Protein AF-A0A9P5U549-F1 (afdb_monomer_lite)

Organism: NCBI:txid206335

Sequence (199 aa):
MDTTSGTVMPPAHYGSFEELSSLLKAQNPNWKLVAEFCMGSKLVLIRTEDNRIFRVNHEKLTKLAVGLKEVLKLPDSTNGLLGTELNPIPLLGNPCEVAIFLRWIDHLHWIPLNLDEADLLDLYRFADKWICVSATDWVLQREKNEIGNEPEAMIANAQLYISNQRMSRVVCPPPMANIGFGAEGCPYHGIHHDKSKCA

Foldseek 3Di:
DDPPPCPPDADDADPDPVSLQVLLCVVPVQAAEDPDADDDRHWFWAAEPSRYIYIAHPVLCVVQFVQVVVLQVDQDPVNDGERDSNHGHYDHDDPLLVVLLRVVSVPPDPDDPDDDPVSLLSVLLSCVVRVRVVSVVVSLVCCCPPVVDDSVVSVVVSVVVVVVVVVVVVPPDDPPPCPPLDDPPPPQRPPRCVVDPVD

Radius of gyration: 22.12 Å; chains: 1; bounding box: 70×42×55 Å

Structure (mmCIF, N/CA/C/O backbone):
data_AF-A0A9P5U549-F1
#
_entry.id   AF-A0A9P5U549-F1
#
loop_
_atom_site.group_PDB
_atom_site.id
_atom_site.type_symbol
_atom_site.label_atom_id
_atom_site.label_alt_id
_atom_site.label_comp_id
_atom_site.label_asym_id
_atom_site.label_entity_id
_atom_site.label_seq_id
_atom_site.pdbx_PDB_ins_code
_atom_site.Cartn_x
_atom_site.Cartn_y
_atom_site.Cartn_z
_atom_site.occupancy
_atom_site.B_iso_or_equiv
_atom_site.auth_seq_id
_atom_site.auth_comp_id
_atom_site.auth_asym_id
_atom_site.auth_atom_id
_atom_site.pdbx_PDB_model_num
ATOM 1 N N . MET A 1 1 ? 6.988 29.857 32.029 1.00 37.47 1 MET A N 1
ATOM 2 C CA . MET A 1 1 ? 5.693 29.502 31.417 1.00 37.47 1 MET A CA 1
ATOM 3 C C . MET A 1 1 ? 6.028 28.624 30.235 1.00 37.47 1 MET A C 1
ATOM 5 O O . MET A 1 1 ? 6.433 29.137 29.202 1.00 37.47 1 MET A O 1
ATOM 9 N N . ASP A 1 2 ? 6.009 27.315 30.469 1.00 29.52 2 ASP A N 1
ATOM 10 C CA . ASP A 1 2 ? 6.359 26.300 29.482 1.00 29.52 2 ASP A CA 1
ATOM 11 C C . ASP A 1 2 ? 5.282 26.228 28.400 1.00 29.52 2 ASP A C 1
ATOM 13 O O . ASP A 1 2 ? 4.146 25.835 28.659 1.00 29.52 2 ASP A O 1
ATOM 17 N N . THR A 1 3 ? 5.639 26.609 27.179 1.00 34.50 3 THR A N 1
ATOM 18 C CA . THR A 1 3 ? 4.889 26.269 25.972 1.00 34.50 3 THR A CA 1
ATOM 19 C C . THR A 1 3 ? 5.361 24.901 25.501 1.00 34.50 3 THR A C 1
ATOM 21 O O . THR A 1 3 ? 6.243 24.767 24.653 1.00 34.50 3 THR A O 1
ATOM 24 N N . THR A 1 4 ? 4.788 23.850 26.084 1.00 40.22 4 THR A N 1
ATOM 25 C CA . THR A 1 4 ? 4.942 22.496 25.562 1.00 40.22 4 THR A CA 1
ATOM 26 C C . THR A 1 4 ? 4.328 22.430 24.166 1.00 40.22 4 THR A C 1
ATOM 28 O O . THR A 1 4 ? 3.115 22.444 23.974 1.00 40.22 4 THR A O 1
ATOM 31 N N . SER A 1 5 ? 5.215 22.361 23.176 1.00 44.25 5 SER A N 1
ATOM 32 C CA . SER A 1 5 ? 4.979 21.784 21.858 1.00 44.25 5 SER A CA 1
ATOM 33 C C . SER A 1 5 ? 4.333 20.405 22.026 1.00 44.25 5 SER A C 1
ATOM 35 O O . SER A 1 5 ? 5.022 19.398 22.189 1.00 44.25 5 SER A O 1
ATOM 37 N N . GLY A 1 6 ? 3.003 20.362 22.023 1.00 34.00 6 GLY A N 1
ATOM 38 C CA . GLY A 1 6 ? 2.220 19.134 22.020 1.00 34.00 6 GLY A CA 1
ATOM 39 C C . GLY A 1 6 ? 2.271 18.476 20.648 1.00 34.00 6 GLY A C 1
ATOM 40 O O . GLY A 1 6 ? 1.314 18.547 19.885 1.00 34.00 6 GLY A O 1
ATOM 41 N N . THR A 1 7 ? 3.397 17.845 20.325 1.00 41.06 7 THR A N 1
ATOM 42 C CA . THR A 1 7 ? 3.490 16.877 19.233 1.00 41.06 7 THR A CA 1
ATOM 43 C C . THR A 1 7 ? 2.617 15.690 19.632 1.00 41.06 7 THR A C 1
ATOM 45 O O . THR A 1 7 ? 3.039 14.840 20.415 1.00 41.06 7 THR A O 1
ATOM 48 N N . VAL A 1 8 ? 1.357 15.688 19.192 1.00 41.88 8 VAL A N 1
ATOM 49 C CA . VAL A 1 8 ? 0.388 14.649 19.555 1.00 41.88 8 VAL A CA 1
ATOM 50 C C . VAL A 1 8 ? 0.918 13.293 19.082 1.00 41.88 8 VAL A C 1
ATOM 52 O O . VAL A 1 8 ? 1.314 13.118 17.931 1.00 41.88 8 VAL A O 1
ATOM 55 N N . MET A 1 9 ? 1.010 12.383 20.050 1.00 40.50 9 MET A N 1
ATOM 56 C CA . MET A 1 9 ? 1.654 11.074 19.980 1.00 40.50 9 MET A CA 1
ATOM 57 C C . MET A 1 9 ? 1.113 10.179 18.850 1.00 40.50 9 MET A C 1
ATOM 59 O O . MET A 1 9 ? -0.069 10.253 18.524 1.00 40.50 9 MET A O 1
ATOM 63 N N . PRO A 1 10 ? 1.939 9.265 18.306 1.00 39.31 10 PRO A N 1
ATOM 64 C CA . PRO A 1 10 ? 1.481 8.268 17.343 1.00 39.31 10 PRO A CA 1
ATOM 65 C C . PRO A 1 10 ? 0.785 7.098 18.073 1.00 39.31 10 PRO A C 1
ATOM 67 O O . PRO A 1 10 ? 1.402 6.540 18.983 1.00 39.31 10 PRO A O 1
ATOM 70 N N . PRO A 1 11 ? -0.438 6.665 17.714 1.00 54.16 11 PRO A N 1
ATOM 71 C CA . PRO A 1 11 ? -0.990 5.388 18.168 1.00 54.16 11 PRO A CA 1
ATOM 72 C C . PRO A 1 11 ? -0.667 4.302 17.117 1.00 54.16 11 PRO A C 1
ATOM 74 O O . PRO A 1 11 ? -0.376 4.621 15.970 1.00 54.16 11 PRO A O 1
ATOM 77 N N . ALA A 1 12 ? -0.641 3.002 17.383 1.00 52.59 12 ALA A N 1
ATOM 78 C CA . ALA A 1 12 ? -1.039 2.217 18.536 1.00 52.59 12 ALA A CA 1
ATOM 79 C C . ALA A 1 12 ? -0.021 1.071 18.722 1.00 52.59 12 ALA A C 1
ATOM 81 O O . ALA A 1 12 ? 0.622 0.626 17.767 1.00 52.59 12 ALA A O 1
ATOM 82 N N . HIS A 1 13 ? 0.146 0.594 19.956 1.00 52.06 13 HIS A N 1
ATOM 83 C CA . HIS A 1 13 ? 0.826 -0.673 20.220 1.00 52.06 13 HIS A CA 1
ATOM 84 C C . HIS A 1 13 ? -0.096 -1.801 19.752 1.00 52.06 13 HIS A C 1
ATOM 86 O O . HIS A 1 13 ? -1.020 -2.186 20.463 1.00 52.06 13 HIS A O 1
ATOM 92 N N . TYR A 1 14 ? 0.130 -2.319 18.551 1.00 63.28 14 TYR A N 1
ATOM 93 C CA . TYR A 1 14 ? -0.558 -3.521 18.103 1.00 63.28 14 TYR A CA 1
ATOM 94 C C . TYR A 1 14 ? 0.158 -4.698 18.745 1.00 63.28 14 TYR A C 1
ATOM 96 O O . TYR A 1 14 ? 1.333 -4.922 18.455 1.00 63.28 14 TYR A O 1
ATOM 104 N N . GLY A 1 15 ? -0.517 -5.365 19.677 1.00 64.75 15 GLY A N 1
ATOM 105 C CA . GLY A 1 15 ? -0.030 -6.567 20.338 1.00 64.75 15 GLY A CA 1
ATOM 106 C C . GLY A 1 15 ? 0.226 -7.722 19.360 1.00 64.75 15 GLY A C 1
ATOM 107 O O . GLY A 1 15 ? 0.635 -7.521 18.214 1.00 64.75 15 GLY A O 1
ATOM 108 N N . SER A 1 16 ? 0.021 -8.965 19.781 1.00 76.88 16 SER A N 1
ATOM 109 C CA . SER A 1 16 ? 0.252 -10.097 18.879 1.00 76.88 16 SER A CA 1
ATOM 110 C C . SER A 1 16 ? -0.681 -10.055 17.655 1.00 76.88 16 SER A C 1
ATOM 112 O O . SER A 1 16 ? -1.715 -9.377 17.634 1.00 76.88 16 SER A O 1
ATOM 114 N N . PHE A 1 17 ? -0.323 -10.797 16.603 1.00 81.12 17 PHE A N 1
ATOM 115 C CA . PHE A 1 17 ? -1.183 -10.945 15.425 1.00 81.12 17 PHE A CA 1
ATOM 116 C C . PHE A 1 17 ? -2.585 -11.440 15.812 1.00 81.12 17 PHE A C 1
ATOM 118 O O . PHE A 1 17 ? -3.585 -10.970 15.271 1.00 81.12 17 PHE A O 1
ATOM 125 N N . GLU A 1 18 ? -2.659 -12.361 16.770 1.00 83.25 18 GLU A N 1
ATOM 126 C CA . GLU A 1 18 ? -3.894 -12.943 17.290 1.00 83.25 18 GLU A CA 1
ATOM 127 C C . GLU A 1 18 ? -4.744 -11.909 18.030 1.00 83.25 18 GLU A C 1
ATOM 129 O O . GLU A 1 18 ? -5.960 -11.861 17.823 1.00 83.25 18 GLU A O 1
ATOM 134 N N . GLU A 1 19 ? -4.119 -11.059 18.847 1.00 81.56 19 GLU A N 1
ATOM 135 C CA . GLU A 1 19 ? -4.796 -9.984 19.578 1.00 81.56 19 GLU A CA 1
ATOM 136 C C . GLU A 1 19 ? -5.414 -8.975 18.607 1.00 81.56 19 GLU A C 1
ATOM 138 O O . GLU A 1 19 ? -6.612 -8.689 18.683 1.00 81.56 19 GLU A O 1
ATOM 143 N N . LEU A 1 20 ? -4.635 -8.507 17.626 1.00 82.50 20 LEU A N 1
ATOM 144 C CA . LEU A 1 20 ? -5.129 -7.574 16.614 1.00 82.50 20 LEU A CA 1
ATOM 145 C C . LEU A 1 20 ? -6.203 -8.209 15.722 1.00 82.50 20 LEU A C 1
ATOM 147 O O . LEU A 1 20 ? -7.216 -7.579 15.430 1.00 82.50 20 LEU A O 1
ATOM 151 N N . SER A 1 21 ? -6.013 -9.459 15.300 1.00 84.31 21 SER A N 1
ATOM 152 C CA . SER A 1 21 ? -6.993 -10.193 14.492 1.00 84.31 21 SER A CA 1
ATOM 153 C C . SER A 1 21 ? -8.323 -10.350 15.231 1.00 84.31 21 SER A C 1
ATOM 155 O O . SER A 1 21 ? -9.388 -10.142 14.647 1.00 84.31 21 SER A O 1
ATOM 157 N N . SER A 1 22 ? -8.273 -10.655 16.530 1.00 84.25 22 SER A N 1
ATOM 158 C CA . SER A 1 22 ? -9.465 -10.771 17.377 1.00 84.25 22 SER A CA 1
ATOM 159 C C . SER A 1 22 ? -10.179 -9.430 17.526 1.00 84.25 22 SER A C 1
ATOM 161 O O . SER A 1 22 ? -11.399 -9.368 17.385 1.00 84.25 22 SER A O 1
ATOM 163 N N . LEU A 1 23 ? -9.425 -8.350 17.739 1.00 84.81 23 LEU A N 1
ATOM 164 C CA . LEU A 1 23 ? -9.971 -7.000 17.860 1.00 84.81 23 LEU A CA 1
ATOM 165 C C . LEU A 1 23 ? -10.616 -6.521 16.552 1.00 84.81 23 LEU A C 1
ATOM 167 O O . LEU A 1 23 ? -11.751 -6.044 16.570 1.00 84.81 23 LEU A O 1
ATOM 171 N N . LEU A 1 24 ? -9.941 -6.700 15.412 1.00 85.62 24 LEU A N 1
ATOM 172 C CA . LEU A 1 24 ? -10.481 -6.338 14.097 1.00 85.62 24 LEU A CA 1
ATOM 173 C C . LEU A 1 24 ? -11.755 -7.128 13.784 1.00 85.62 24 LEU A C 1
ATOM 175 O O . LEU A 1 24 ? -12.724 -6.541 13.315 1.00 85.62 24 LEU A O 1
ATOM 179 N N . LYS A 1 25 ? -11.794 -8.430 14.101 1.00 84.94 25 LYS A N 1
ATOM 180 C CA . LYS A 1 25 ? -13.003 -9.259 13.943 1.00 84.94 25 LYS A CA 1
ATOM 181 C C . LYS A 1 25 ? -14.149 -8.819 14.849 1.00 84.94 25 LYS A C 1
ATOM 183 O O . LYS A 1 25 ? -15.299 -8.881 14.425 1.00 84.94 25 LYS A O 1
ATOM 188 N N . ALA A 1 26 ? -13.850 -8.397 16.079 1.00 84.50 26 ALA A N 1
ATOM 189 C CA . ALA A 1 26 ? -14.854 -7.892 17.012 1.00 84.50 26 ALA A CA 1
ATOM 190 C C . ALA A 1 26 ? -15.479 -6.577 16.522 1.00 84.50 26 ALA A C 1
ATOM 192 O O . ALA A 1 26 ? -16.675 -6.366 16.710 1.00 84.50 26 ALA A O 1
ATOM 193 N N . GLN A 1 27 ? -14.696 -5.717 15.862 1.00 82.38 27 GLN A N 1
ATOM 194 C CA . GLN A 1 27 ? -15.213 -4.500 15.232 1.00 82.38 27 GLN A CA 1
ATOM 195 C C . GLN A 1 27 ? -15.960 -4.783 13.929 1.00 82.38 27 GLN A C 1
ATOM 197 O O . GLN A 1 27 ? -17.031 -4.225 13.692 1.00 82.38 27 GLN A O 1
ATOM 202 N N . ASN A 1 28 ? -15.397 -5.632 13.067 1.00 85.19 28 ASN A N 1
ATOM 203 C CA . ASN A 1 28 ? -16.010 -6.002 11.804 1.00 85.19 28 ASN A CA 1
ATOM 204 C C . ASN A 1 28 ? -15.669 -7.455 11.424 1.00 85.19 28 ASN A C 1
ATOM 206 O O . ASN A 1 28 ? -14.521 -7.759 11.089 1.00 85.19 28 ASN A O 1
ATOM 210 N N . PRO A 1 29 ? -16.663 -8.358 11.378 1.00 87.94 29 PRO A N 1
ATOM 211 C CA . PRO A 1 29 ? -16.417 -9.775 11.121 1.00 87.94 29 PRO A CA 1
ATOM 212 C C . PRO A 1 29 ? -15.904 -10.064 9.702 1.00 87.94 29 PRO A C 1
ATOM 214 O O . PRO A 1 29 ? -15.344 -11.133 9.462 1.00 87.94 29 PRO A O 1
ATOM 217 N N . ASN A 1 30 ? -16.073 -9.128 8.761 1.00 89.31 30 ASN A N 1
ATOM 218 C CA . ASN A 1 30 ? -15.630 -9.287 7.376 1.00 89.31 30 ASN A CA 1
ATOM 219 C C . ASN A 1 30 ? -14.172 -8.870 7.157 1.00 89.31 30 ASN A C 1
ATOM 221 O O . ASN A 1 30 ? -13.615 -9.157 6.096 1.00 89.31 30 ASN A O 1
ATOM 225 N N . TRP A 1 31 ? -13.549 -8.189 8.123 1.00 89.94 31 TRP A N 1
ATOM 226 C CA . TRP A 1 31 ? -12.160 -7.761 8.000 1.00 89.94 31 TRP A CA 1
ATOM 227 C C . TRP A 1 31 ? -11.205 -8.937 8.179 1.00 89.94 31 TRP A C 1
ATOM 229 O O . TRP A 1 31 ? -11.337 -9.751 9.096 1.00 89.94 31 TRP A O 1
ATOM 239 N N . LYS A 1 32 ? -10.220 -9.026 7.282 1.00 89.62 32 LYS A N 1
ATOM 240 C CA . LYS A 1 32 ? -9.242 -10.117 7.260 1.00 89.62 32 LYS A CA 1
ATOM 241 C C . LYS A 1 32 ? -7.836 -9.557 7.367 1.00 89.62 32 LYS A C 1
ATOM 243 O O . LYS A 1 32 ? -7.326 -8.971 6.417 1.00 89.62 32 LYS A O 1
ATOM 248 N N . LEU A 1 33 ? -7.210 -9.752 8.523 1.00 86.94 33 LEU A N 1
ATOM 249 C CA . LEU A 1 33 ? -5.814 -9.388 8.724 1.00 86.94 33 LEU A CA 1
ATOM 250 C C . LEU A 1 33 ? -4.909 -10.313 7.904 1.00 86.94 33 LEU A C 1
ATOM 252 O O . LEU A 1 33 ? -4.993 -11.537 8.016 1.00 86.94 33 LEU A O 1
ATOM 256 N N . VAL A 1 34 ? -4.045 -9.719 7.088 1.00 86.62 34 VAL A N 1
ATOM 257 C CA . VAL A 1 34 ? -3.036 -10.437 6.313 1.00 86.62 34 VAL A CA 1
ATOM 258 C C . VAL A 1 34 ? -1.831 -10.706 7.217 1.00 86.62 34 VAL A C 1
ATOM 260 O O . VAL A 1 34 ? -1.321 -9.804 7.884 1.00 86.62 34 VAL A O 1
ATOM 263 N N . ALA A 1 35 ? -1.428 -11.978 7.291 1.00 75.38 35 ALA A N 1
ATOM 264 C CA . ALA A 1 35 ? -0.343 -12.436 8.161 1.00 75.38 35 ALA A CA 1
ATOM 265 C C . ALA A 1 35 ? 1.037 -11.987 7.672 1.00 75.38 35 ALA A C 1
ATOM 267 O O . ALA A 1 35 ? 1.922 -11.722 8.485 1.00 75.38 35 ALA A O 1
ATOM 268 N N . GLU A 1 36 ? 1.192 -11.866 6.356 1.00 71.50 36 GLU A N 1
ATOM 269 C CA . GLU A 1 36 ? 2.379 -11.312 5.715 1.00 71.50 36 GLU A CA 1
ATOM 270 C C . GLU A 1 36 ? 2.523 -9.818 6.077 1.00 71.50 36 GLU A C 1
ATOM 272 O O . GLU A 1 36 ? 1.533 -9.164 6.407 1.00 71.50 36 GLU A O 1
ATOM 277 N N . PHE A 1 37 ? 3.748 -9.287 6.015 1.00 61.91 37 PHE A N 1
ATOM 278 C CA . PHE A 1 37 ? 4.128 -7.880 6.272 1.00 61.91 37 PHE A CA 1
ATOM 279 C C . PHE A 1 37 ? 4.482 -7.473 7.713 1.00 61.91 37 PHE A C 1
ATOM 281 O O . PHE A 1 37 ? 4.020 -8.036 8.707 1.00 61.91 37 PHE A O 1
ATOM 288 N N . CYS A 1 38 ? 5.402 -6.505 7.757 1.00 58.12 38 CYS A N 1
ATOM 289 C CA . CYS A 1 38 ? 6.495 -6.309 8.708 1.00 58.12 38 CYS A CA 1
ATOM 290 C C . CYS A 1 38 ? 6.218 -6.279 10.223 1.00 58.12 38 CYS A C 1
ATOM 292 O O . CYS A 1 38 ? 5.211 -5.781 10.723 1.00 58.12 38 CYS A O 1
ATOM 294 N N . MET A 1 39 ? 7.277 -6.667 10.944 1.00 57.25 39 MET A N 1
ATOM 295 C CA . MET A 1 39 ? 7.567 -6.311 12.333 1.00 57.25 39 MET A CA 1
ATOM 296 C C . MET A 1 39 ? 8.148 -4.888 12.437 1.00 57.25 39 MET A C 1
ATOM 298 O O . MET A 1 39 ? 8.906 -4.448 11.570 1.00 57.25 39 MET A O 1
ATOM 302 N N . GLY A 1 40 ? 7.819 -4.169 13.513 1.00 60.19 40 GLY A N 1
ATOM 303 C CA . GLY A 1 40 ? 8.307 -2.816 13.804 1.00 60.19 40 GLY A CA 1
ATOM 304 C C . GLY A 1 40 ? 7.524 -2.165 14.948 1.00 60.19 40 GLY A C 1
ATOM 305 O O . GLY A 1 40 ? 6.453 -2.642 15.306 1.00 60.19 40 GLY A O 1
ATOM 306 N N . SER A 1 41 ? 8.046 -1.084 15.536 1.00 61.03 41 SER A N 1
ATOM 307 C CA . SER A 1 41 ? 7.424 -0.433 16.706 1.00 61.03 41 SER A CA 1
ATOM 308 C C . SER A 1 41 ? 6.291 0.543 16.366 1.00 61.03 41 SER A C 1
ATOM 310 O O . SER A 1 41 ? 5.498 0.873 17.242 1.00 61.03 41 SER A O 1
ATOM 312 N N . LYS A 1 42 ? 6.199 1.011 15.112 1.00 79.00 42 LYS A N 1
ATOM 313 C CA . LYS A 1 42 ? 5.136 1.910 14.633 1.00 79.00 42 LYS A CA 1
ATOM 314 C C . LYS A 1 42 ? 4.533 1.380 13.340 1.00 79.00 42 LYS A C 1
ATOM 316 O O . LYS A 1 42 ? 5.177 1.418 12.287 1.00 79.00 42 LYS A O 1
ATOM 321 N N . LEU A 1 43 ? 3.301 0.895 13.436 1.00 81.94 43 LEU A N 1
ATOM 322 C CA . LEU A 1 43 ? 2.565 0.318 12.318 1.00 81.94 43 LEU A CA 1
ATOM 323 C C . LEU A 1 43 ? 1.366 1.190 11.938 1.00 81.94 43 LEU A C 1
ATOM 325 O O . LEU A 1 43 ? 0.806 1.903 12.765 1.00 81.94 43 LEU A O 1
ATOM 329 N N . VAL A 1 44 ? 0.986 1.094 10.672 1.00 86.25 44 VAL A N 1
ATOM 330 C CA . VAL A 1 44 ? -0.226 1.656 10.081 1.00 86.25 44 VAL A CA 1
ATOM 331 C C . VAL A 1 44 ? -1.014 0.513 9.470 1.00 86.25 44 VAL A C 1
ATOM 333 O O . VAL A 1 44 ? -0.435 -0.378 8.843 1.00 86.25 44 VAL A O 1
ATOM 336 N N . LEU A 1 45 ? -2.331 0.554 9.636 1.00 87.88 45 LEU A N 1
ATOM 337 C CA . LEU A 1 45 ? -3.240 -0.395 9.013 1.00 87.88 45 LEU A CA 1
ATOM 338 C C . LEU A 1 45 ? -3.816 0.172 7.720 1.00 87.88 45 LEU A C 1
ATOM 340 O O . LEU A 1 45 ? -4.368 1.272 7.693 1.00 87.88 45 LEU A O 1
ATOM 344 N N . ILE A 1 46 ? -3.709 -0.607 6.652 1.00 88.69 46 ILE A N 1
ATOM 345 C CA . ILE A 1 46 ? -4.261 -0.298 5.335 1.00 88.69 46 ILE A CA 1
ATOM 346 C C . ILE A 1 46 ? -5.371 -1.296 5.038 1.00 88.69 46 ILE A C 1
ATOM 348 O O . ILE A 1 46 ? -5.143 -2.501 5.099 1.00 88.69 46 ILE A O 1
ATOM 352 N N . ARG A 1 47 ? -6.557 -0.806 4.681 1.00 90.19 47 ARG A N 1
ATOM 353 C CA . ARG A 1 47 ? -7.687 -1.620 4.234 1.00 90.19 47 ARG A CA 1
ATOM 354 C C . ARG A 1 47 ? -7.869 -1.499 2.729 1.00 90.19 47 ARG A C 1
ATOM 356 O O . ARG A 1 47 ? -7.939 -0.397 2.194 1.00 90.19 47 ARG A O 1
ATOM 363 N N . THR A 1 48 ? -8.025 -2.637 2.071 1.00 90.75 48 THR A N 1
ATOM 364 C CA . THR A 1 48 ? -8.349 -2.729 0.639 1.00 90.75 48 THR A CA 1
ATOM 365 C C . THR A 1 48 ? -9.843 -2.956 0.409 1.00 90.75 48 THR A C 1
ATOM 367 O O . THR A 1 48 ? -10.600 -3.186 1.355 1.00 90.75 48 THR A O 1
ATOM 370 N N . GLU A 1 49 ? -10.288 -2.870 -0.844 1.00 86.81 49 GLU A N 1
ATOM 371 C CA . GLU A 1 49 ? -11.711 -2.959 -1.208 1.00 86.81 49 GLU A CA 1
ATOM 372 C C . GLU A 1 49 ? -12.354 -4.305 -0.831 1.00 86.81 49 GLU A C 1
ATOM 374 O O . GLU A 1 49 ? -13.529 -4.345 -0.472 1.00 86.81 49 GLU A O 1
ATOM 379 N N . ASP A 1 50 ? -11.584 -5.399 -0.820 1.00 89.38 50 ASP A N 1
ATOM 380 C CA . ASP A 1 50 ? -12.062 -6.735 -0.432 1.00 89.38 50 ASP A CA 1
ATOM 381 C C . ASP A 1 50 ? -11.995 -6.999 1.086 1.00 89.38 50 ASP A C 1
ATOM 383 O O . ASP A 1 50 ? -12.151 -8.137 1.538 1.00 89.38 50 ASP A O 1
ATOM 387 N N . ASN A 1 51 ? -11.800 -5.943 1.883 1.00 89.69 51 ASN A N 1
ATOM 388 C CA . ASN A 1 51 ? -11.679 -5.967 3.342 1.00 89.69 51 ASN A CA 1
ATOM 389 C C . ASN A 1 51 ? -10.429 -6.680 3.886 1.00 89.69 51 ASN A C 1
ATOM 391 O O . ASN A 1 51 ? -10.379 -7.003 5.081 1.00 89.69 51 ASN A O 1
ATOM 395 N N . ARG A 1 52 ? -9.388 -6.890 3.070 1.00 90.81 52 ARG A N 1
ATOM 396 C CA . ARG A 1 52 ? -8.075 -7.272 3.608 1.00 90.81 52 ARG A CA 1
ATOM 397 C C . ARG A 1 52 ? -7.401 -6.088 4.283 1.00 90.81 52 ARG A C 1
ATOM 399 O O . ARG A 1 52 ? -7.360 -4.988 3.725 1.00 9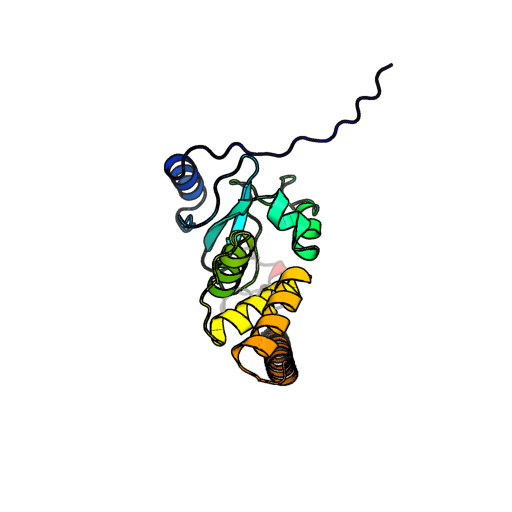0.81 52 ARG A O 1
ATOM 406 N N . ILE A 1 53 ? -6.855 -6.352 5.467 1.00 89.88 53 ILE A N 1
ATOM 407 C CA . ILE A 1 53 ? -6.104 -5.411 6.290 1.00 89.88 53 ILE A CA 1
ATOM 408 C C . ILE A 1 53 ? -4.628 -5.788 6.246 1.00 89.88 53 ILE A C 1
ATOM 410 O O . ILE A 1 53 ? -4.249 -6.895 6.627 1.00 89.88 53 ILE A O 1
ATOM 414 N N . PHE A 1 54 ? -3.800 -4.849 5.817 1.00 88.38 54 PHE A N 1
ATOM 415 C CA . PHE A 1 54 ? -2.354 -4.976 5.762 1.00 88.38 54 PHE A CA 1
ATOM 416 C C . PHE A 1 54 ? -1.718 -4.143 6.869 1.00 88.38 54 PHE A C 1
ATOM 418 O O . PHE A 1 54 ? -2.161 -3.029 7.152 1.00 88.38 54 PHE A O 1
ATOM 425 N N . ARG A 1 55 ? -0.662 -4.683 7.479 1.00 86.56 55 ARG A N 1
ATOM 426 C CA . ARG A 1 55 ? 0.159 -3.981 8.471 1.00 86.56 55 ARG A CA 1
ATOM 427 C C . ARG A 1 55 ? 1.401 -3.454 7.786 1.00 86.56 55 ARG A C 1
ATOM 429 O O . ARG A 1 55 ? 2.094 -4.208 7.112 1.00 86.56 55 ARG A O 1
ATOM 436 N N . VAL A 1 56 ? 1.686 -2.174 7.974 1.00 83.75 56 VAL A N 1
ATOM 437 C CA . VAL A 1 56 ? 2.793 -1.517 7.280 1.00 83.75 56 VAL A CA 1
ATOM 438 C C . VAL A 1 56 ? 3.596 -0.688 8.255 1.00 83.75 56 VAL A C 1
ATOM 440 O O . VAL A 1 56 ? 3.037 0.000 9.105 1.00 83.75 56 VAL A O 1
ATOM 443 N N . ASN A 1 57 ? 4.918 -0.717 8.126 1.00 84.88 57 ASN A N 1
ATOM 444 C CA . ASN A 1 57 ? 5.779 0.168 8.893 1.00 84.88 57 ASN A CA 1
ATOM 445 C C . ASN A 1 57 ? 5.533 1.635 8.486 1.00 84.88 57 ASN A C 1
ATOM 447 O O . ASN A 1 57 ? 5.767 2.015 7.337 1.00 84.88 57 ASN A O 1
ATOM 451 N N . HIS A 1 58 ? 5.093 2.457 9.443 1.00 85.12 58 HIS A N 1
ATOM 452 C CA . HIS A 1 58 ? 4.745 3.864 9.211 1.00 85.12 58 HIS A CA 1
ATOM 453 C C . HIS A 1 58 ? 5.910 4.665 8.609 1.00 85.12 58 HIS A C 1
ATOM 455 O O . HIS A 1 58 ? 5.728 5.477 7.701 1.00 85.12 58 HIS A O 1
ATOM 461 N N . GLU A 1 59 ? 7.121 4.455 9.122 1.00 84.69 59 GLU A N 1
ATOM 462 C CA . GLU A 1 59 ? 8.304 5.210 8.714 1.00 84.69 59 GLU A CA 1
ATOM 463 C C . GLU A 1 59 ? 8.711 4.874 7.278 1.00 84.69 59 GLU A C 1
ATOM 465 O O . GLU A 1 59 ? 8.914 5.781 6.471 1.00 84.69 59 GLU A O 1
ATOM 470 N N . LYS A 1 60 ? 8.750 3.583 6.925 1.00 84.50 60 LYS A N 1
ATOM 471 C CA . LYS A 1 60 ? 9.024 3.165 5.544 1.00 84.50 60 LYS A CA 1
ATOM 472 C C . LYS A 1 60 ? 7.981 3.728 4.577 1.00 84.50 60 LYS A C 1
ATOM 474 O O . LYS A 1 60 ? 8.346 4.290 3.546 1.00 84.50 60 LYS A O 1
ATOM 479 N N . LEU A 1 61 ? 6.699 3.625 4.937 1.00 86.06 61 LEU A N 1
ATOM 480 C CA . LEU A 1 61 ? 5.594 4.086 4.099 1.00 86.06 61 LEU A CA 1
ATOM 481 C C . LEU A 1 61 ? 5.681 5.590 3.822 1.00 86.06 61 LEU A C 1
ATOM 483 O O . LEU A 1 61 ? 5.641 6.017 2.671 1.00 86.06 61 LEU A O 1
ATOM 487 N N . THR A 1 62 ? 5.851 6.393 4.874 1.00 85.56 62 THR A N 1
ATOM 488 C CA . THR A 1 62 ? 5.886 7.860 4.767 1.00 85.56 62 THR A CA 1
ATOM 489 C C . THR A 1 62 ? 7.164 8.398 4.131 1.00 85.56 62 THR A C 1
ATOM 491 O O . THR A 1 62 ? 7.150 9.497 3.575 1.00 85.56 62 THR A O 1
ATOM 494 N N . LYS A 1 63 ? 8.268 7.645 4.190 1.00 85.44 63 LYS A N 1
ATOM 495 C CA . LYS A 1 63 ? 9.520 7.997 3.513 1.00 85.44 63 LYS A CA 1
ATOM 496 C C . LYS A 1 63 ? 9.451 7.760 2.005 1.00 85.44 63 LYS A C 1
ATOM 498 O O . LYS A 1 63 ? 10.041 8.534 1.258 1.00 85.44 63 LYS A O 1
ATOM 503 N N . LEU A 1 64 ? 8.769 6.697 1.574 1.00 84.69 64 LEU A N 1
ATOM 504 C CA . LEU A 1 64 ? 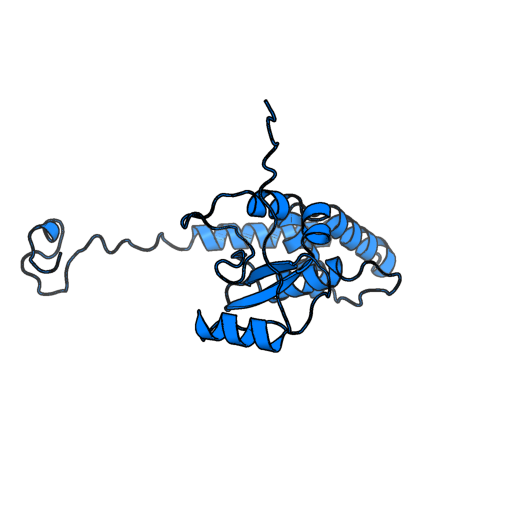8.785 6.244 0.181 1.00 84.69 64 LEU A CA 1
ATOM 505 C C . LEU A 1 64 ? 7.586 6.737 -0.636 1.00 84.69 64 LEU A C 1
ATOM 507 O O . LEU A 1 64 ? 7.757 7.046 -1.811 1.00 84.69 64 LEU A O 1
ATOM 511 N N . ALA A 1 65 ? 6.392 6.822 -0.048 1.00 86.19 65 ALA A N 1
ATOM 512 C CA . ALA A 1 65 ? 5.161 7.171 -0.756 1.00 86.19 65 ALA A CA 1
ATOM 513 C C . ALA A 1 65 ? 4.624 8.530 -0.296 1.00 86.19 65 ALA A C 1
ATOM 515 O O . ALA A 1 65 ? 3.935 8.635 0.725 1.00 86.19 65 ALA A O 1
ATOM 516 N N . VAL A 1 66 ? 4.919 9.582 -1.067 1.00 86.62 66 VAL A N 1
ATOM 517 C CA . VAL A 1 66 ? 4.527 10.959 -0.724 1.00 86.62 66 VAL A CA 1
ATOM 518 C C . VAL A 1 66 ? 3.006 11.090 -0.625 1.00 86.62 66 VAL A C 1
ATOM 520 O O . VAL A 1 66 ? 2.508 11.691 0.323 1.00 86.62 66 VAL A O 1
ATOM 523 N N . GLY A 1 67 ? 2.256 10.471 -1.541 1.00 84.94 67 GLY A N 1
ATOM 524 C CA . GLY A 1 67 ? 0.793 10.518 -1.516 1.00 84.94 67 GLY A CA 1
ATOM 525 C C . GLY A 1 67 ? 0.203 9.897 -0.246 1.00 84.94 67 GLY A C 1
ATOM 526 O O . GLY A 1 67 ? -0.673 10.488 0.382 1.00 84.94 67 GLY A O 1
ATOM 527 N N . LEU A 1 68 ? 0.722 8.743 0.189 1.00 84.88 68 LEU A N 1
ATOM 528 C CA . LEU A 1 68 ? 0.247 8.069 1.407 1.00 84.88 68 LEU A CA 1
ATOM 529 C C . LEU A 1 68 ? 0.625 8.833 2.680 1.00 84.88 68 LEU A C 1
ATOM 531 O O . LEU A 1 68 ? -0.153 8.860 3.634 1.00 84.88 68 LEU A O 1
ATOM 535 N N . LYS A 1 69 ? 1.782 9.505 2.686 1.00 85.69 69 LYS A N 1
ATOM 536 C CA . LYS A 1 69 ? 2.168 10.413 3.771 1.00 85.69 69 LYS A CA 1
ATOM 537 C C . LYS A 1 69 ? 1.168 11.553 3.946 1.00 85.69 69 LYS A C 1
ATOM 539 O O . LYS A 1 69 ? 0.862 11.904 5.081 1.00 85.69 69 LYS A O 1
ATOM 544 N N . GLU A 1 70 ? 0.678 12.141 2.859 1.00 84.50 70 GLU A N 1
ATOM 545 C CA . GLU A 1 70 ? -0.312 13.218 2.952 1.00 84.50 70 GLU A CA 1
ATOM 546 C C . GLU A 1 70 ? -1.690 12.692 3.372 1.00 84.50 70 GLU A C 1
ATOM 548 O O . GLU A 1 70 ? -2.340 13.326 4.200 1.00 84.50 70 GLU A O 1
ATOM 553 N N . VAL A 1 71 ? -2.098 11.500 2.914 1.00 83.88 71 VAL A N 1
ATOM 554 C CA . VAL A 1 71 ? -3.343 10.852 3.378 1.00 83.88 71 VAL A CA 1
ATOM 555 C C . VAL A 1 71 ? -3.343 10.641 4.890 1.00 83.88 71 VAL A C 1
ATOM 557 O O . VAL A 1 71 ? -4.341 10.922 5.544 1.00 83.88 71 VAL A O 1
ATOM 560 N N . LEU A 1 72 ? -2.219 10.212 5.463 1.00 80.88 72 LEU A N 1
ATOM 561 C CA . LEU A 1 72 ? -2.066 10.021 6.910 1.00 80.88 72 LEU A CA 1
ATOM 562 C C . LEU A 1 72 ? -2.254 11.303 7.738 1.00 80.88 72 LEU A C 1
ATOM 564 O O . LEU A 1 72 ? -2.502 11.218 8.938 1.00 80.88 72 LEU A O 1
ATOM 568 N N . LYS A 1 73 ? -2.122 12.484 7.126 1.00 80.62 73 LYS A N 1
ATOM 569 C CA . LYS A 1 73 ? -2.337 13.776 7.795 1.00 80.62 73 LYS A CA 1
ATOM 570 C C . LYS A 1 73 ? -3.772 14.277 7.680 1.00 80.62 73 LYS A C 1
ATOM 572 O O . LYS A 1 73 ? -4.105 15.274 8.320 1.00 80.62 73 LYS A O 1
ATOM 577 N N . LEU A 1 74 ? -4.593 13.658 6.832 1.00 73.75 74 LEU A N 1
ATOM 578 C CA . LEU A 1 74 ? -5.972 14.087 6.661 1.00 73.75 74 LEU A CA 1
ATOM 579 C C . LEU A 1 74 ? -6.754 13.790 7.946 1.00 73.75 74 LEU A C 1
ATOM 581 O O . LEU A 1 74 ? -6.642 12.688 8.488 1.00 73.75 74 LEU A O 1
ATOM 585 N N . PRO A 1 75 ? -7.544 14.754 8.446 1.00 66.00 75 PRO A N 1
ATOM 586 C CA . PRO A 1 75 ? -8.442 14.493 9.556 1.00 66.00 75 PRO A CA 1
ATOM 587 C C . PRO A 1 75 ? -9.492 13.478 9.106 1.00 66.00 75 PRO A C 1
ATOM 589 O O . PRO A 1 75 ? -10.075 13.625 8.029 1.00 66.00 75 PRO A O 1
ATOM 592 N N . ASP A 1 76 ? -9.748 12.457 9.921 1.00 67.12 76 ASP A N 1
ATOM 593 C CA . ASP A 1 76 ? -10.892 11.600 9.661 1.00 67.12 76 ASP A CA 1
ATOM 594 C C . ASP A 1 76 ? -12.196 12.282 10.096 1.00 67.12 76 ASP A C 1
ATOM 596 O O . ASP A 1 76 ? -12.260 12.987 11.106 1.00 67.12 76 ASP A O 1
ATOM 600 N N . SER A 1 77 ? -13.257 11.992 9.348 1.00 56.59 77 SER A N 1
ATOM 601 C CA . SER A 1 77 ? -14.647 12.360 9.620 1.00 56.59 77 SER A CA 1
ATOM 602 C C . SER A 1 77 ? -15.127 12.008 11.035 1.00 56.59 77 SER A C 1
ATOM 604 O O . SER A 1 77 ? -16.067 12.632 11.526 1.00 56.59 77 SER A O 1
ATOM 606 N N . THR A 1 78 ? -14.474 11.057 11.715 1.00 57.59 78 THR A N 1
ATOM 607 C CA . THR A 1 78 ? -14.816 10.626 13.078 1.00 57.59 78 THR A CA 1
ATOM 608 C C . THR A 1 78 ? -13.907 11.189 14.184 1.00 57.59 78 THR A C 1
ATOM 610 O O . THR A 1 78 ? -13.914 10.670 15.298 1.00 57.59 78 THR A O 1
ATOM 613 N N . ASN A 1 79 ? -13.145 12.267 13.928 1.00 53.47 79 ASN A N 1
ATOM 614 C CA . ASN A 1 79 ? -12.155 12.854 14.862 1.00 53.47 79 ASN A CA 1
ATOM 615 C C . ASN A 1 79 ? -11.027 11.884 15.279 1.00 53.47 79 ASN A C 1
ATOM 617 O O . ASN A 1 79 ? -10.318 12.125 16.259 1.00 53.47 79 ASN A O 1
ATOM 621 N N . GLY A 1 80 ? -10.859 10.786 14.540 1.00 63.50 80 GLY A N 1
ATOM 622 C CA . GLY A 1 80 ? -9.839 9.771 14.771 1.00 63.50 80 GLY A CA 1
ATOM 623 C C . GLY A 1 80 ? -8.597 9.943 13.896 1.00 63.50 80 GLY A C 1
ATOM 624 O O . GLY A 1 80 ? -8.574 10.712 12.935 1.00 63.50 80 GLY A O 1
ATOM 625 N N . LEU A 1 81 ? -7.557 9.179 14.226 1.00 70.50 81 LEU A N 1
ATOM 626 C CA . LEU A 1 81 ? -6.358 9.043 13.404 1.00 70.50 81 LEU A CA 1
ATOM 627 C C . LEU A 1 81 ? -6.561 7.924 12.374 1.00 70.50 81 LEU A C 1
ATOM 629 O O . LEU A 1 81 ? -6.973 6.814 12.725 1.00 70.50 81 LEU A O 1
ATOM 633 N N . LEU A 1 82 ? -6.255 8.223 11.111 1.00 80.12 82 LEU A N 1
ATOM 634 C CA . LEU A 1 82 ? -6.214 7.237 10.035 1.00 80.12 82 LEU A CA 1
ATOM 635 C C . LEU A 1 82 ? -5.051 6.261 10.243 1.00 80.12 82 LEU A C 1
ATOM 637 O O . LEU A 1 82 ? -3.973 6.640 10.702 1.00 80.12 82 LEU A O 1
ATOM 641 N N . GLY A 1 83 ? -5.257 5.005 9.857 1.00 80.19 83 GLY A N 1
ATOM 642 C CA . GLY A 1 83 ? -4.235 3.967 9.963 1.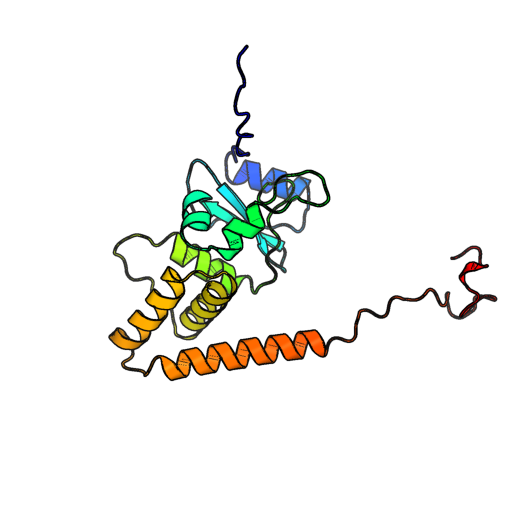00 80.19 83 GLY A CA 1
ATOM 643 C C . GLY A 1 83 ? -4.231 3.188 11.267 1.00 80.19 83 GLY A C 1
ATOM 644 O O . GLY A 1 83 ? -3.235 2.527 11.554 1.00 80.19 83 GLY A O 1
ATOM 645 N N . THR A 1 84 ? -5.322 3.250 12.026 1.00 82.19 84 THR A N 1
ATOM 646 C CA . THR A 1 84 ? -5.495 2.547 13.303 1.00 82.19 84 THR A CA 1
ATOM 647 C C . THR A 1 84 ? -6.388 1.319 13.160 1.00 82.19 84 THR A C 1
ATOM 649 O O . THR A 1 84 ? -6.995 1.092 12.117 1.00 82.19 84 THR A O 1
ATOM 652 N N . GLU A 1 85 ? -6.494 0.513 14.211 1.00 78.19 85 GLU A N 1
ATOM 653 C CA . GLU A 1 85 ? -7.429 -0.610 14.301 1.00 78.19 85 GLU A CA 1
ATOM 654 C C . GLU A 1 85 ? -8.891 -0.177 14.237 1.00 78.19 85 GLU A C 1
ATOM 656 O O . GLU A 1 85 ? -9.705 -0.899 13.675 1.00 78.19 85 GLU A O 1
ATOM 661 N N . LEU A 1 86 ? -9.199 1.011 14.762 1.00 79.69 86 LEU A N 1
ATOM 662 C CA . LEU A 1 86 ? -10.525 1.629 14.691 1.00 79.69 86 LEU A CA 1
ATOM 663 C C . LEU A 1 86 ? -10.801 2.226 13.310 1.00 79.69 86 LEU A C 1
ATOM 665 O O . LEU A 1 86 ? -11.949 2.272 12.871 1.00 79.69 86 LEU A O 1
ATOM 669 N N . ASN A 1 87 ? -9.754 2.704 12.638 1.00 82.44 87 ASN A N 1
ATOM 670 C CA . ASN A 1 87 ? -9.884 3.380 11.360 1.00 82.44 87 ASN A CA 1
ATOM 671 C C . ASN A 1 87 ? -8.694 3.098 10.426 1.00 82.44 87 ASN A C 1
ATOM 673 O O . ASN A 1 87 ? -7.800 3.941 10.273 1.00 82.44 87 ASN A O 1
ATOM 677 N N . PRO A 1 88 ? -8.645 1.907 9.804 1.00 87.31 88 PRO A N 1
ATOM 678 C CA . PRO A 1 88 ? -7.597 1.570 8.850 1.00 87.31 88 PRO A CA 1
ATOM 679 C C . PRO A 1 88 ? -7.753 2.405 7.574 1.00 87.31 88 PRO A C 1
ATOM 681 O O . PRO A 1 88 ? -8.871 2.659 7.128 1.00 87.31 88 PRO A O 1
ATOM 684 N N . ILE A 1 89 ? -6.639 2.804 6.952 1.00 87.19 89 ILE A N 1
ATOM 685 C CA . ILE A 1 89 ? -6.651 3.663 5.757 1.00 87.19 89 ILE A CA 1
ATOM 686 C C . ILE A 1 89 ? -7.351 2.927 4.614 1.00 87.19 89 ILE A C 1
ATOM 688 O O . ILE A 1 89 ? -6.826 1.908 4.158 1.00 87.19 89 ILE A O 1
ATOM 692 N N . PRO A 1 90 ? -8.484 3.427 4.098 1.00 86.62 90 PRO A N 1
ATOM 693 C CA . PRO A 1 90 ? -9.117 2.822 2.942 1.00 86.62 90 PRO A CA 1
ATOM 694 C C . PRO A 1 90 ? -8.327 3.187 1.682 1.00 86.62 90 PRO A C 1
ATOM 696 O O . PRO A 1 90 ? -8.308 4.343 1.259 1.00 86.62 90 PRO A O 1
ATOM 699 N N . LEU A 1 91 ? -7.695 2.200 1.053 1.00 84.88 91 LEU A N 1
ATOM 700 C CA . LEU A 1 91 ? -7.098 2.359 -0.267 1.00 84.88 91 LEU A CA 1
ATOM 701 C C . LEU A 1 91 ? -8.010 1.730 -1.314 1.00 84.88 91 LEU A C 1
ATOM 703 O O . LEU A 1 91 ? -8.235 0.522 -1.329 1.00 84.88 91 LEU A O 1
ATOM 707 N N . LEU A 1 92 ? -8.514 2.582 -2.204 1.00 70.44 92 LEU A N 1
ATOM 708 C CA . LEU A 1 92 ? -9.252 2.165 -3.390 1.00 70.44 92 LEU A CA 1
ATOM 709 C C . LEU A 1 92 ? -8.250 1.605 -4.400 1.00 70.44 92 LEU A C 1
ATOM 711 O O . LEU A 1 92 ? -7.601 2.381 -5.108 1.00 70.44 92 LEU A O 1
ATOM 715 N N . GLY A 1 93 ? -8.045 0.295 -4.416 1.00 68.69 93 GLY A N 1
ATOM 716 C CA . GLY A 1 93 ? -7.067 -0.378 -5.267 1.00 68.69 93 GLY A CA 1
ATOM 717 C C . GLY A 1 93 ? -7.199 -1.893 -5.195 1.00 68.69 93 GLY A C 1
ATOM 718 O O . GLY A 1 93 ? -7.777 -2.429 -4.246 1.00 68.69 93 GLY A O 1
ATOM 719 N N . ASN A 1 94 ? -6.650 -2.572 -6.203 1.00 80.12 94 ASN A N 1
ATOM 720 C CA . ASN A 1 94 ? -6.625 -4.028 -6.236 1.00 80.12 94 ASN A CA 1
ATOM 721 C C . ASN A 1 94 ? -5.789 -4.540 -5.040 1.00 80.12 94 ASN A C 1
ATOM 723 O O . ASN A 1 94 ? -4.660 -4.079 -4.849 1.00 80.12 94 ASN A O 1
ATOM 727 N N . PRO A 1 95 ? -6.297 -5.486 -4.229 1.00 83.94 95 PRO A N 1
ATOM 728 C CA . PRO A 1 95 ? -5.529 -6.086 -3.141 1.00 83.94 95 PRO A CA 1
ATOM 729 C C . PRO A 1 95 ? -4.170 -6.652 -3.576 1.00 83.94 95 PRO A C 1
ATOM 731 O O . PRO A 1 95 ? -3.232 -6.625 -2.780 1.00 83.94 95 PRO A O 1
ATOM 734 N N . CYS A 1 96 ? -4.044 -7.128 -4.820 1.00 85.31 96 CYS A N 1
ATOM 735 C CA . CYS A 1 96 ? -2.776 -7.596 -5.383 1.00 85.31 96 CYS A CA 1
ATOM 736 C C . CYS A 1 96 ? -1.763 -6.456 -5.556 1.00 85.31 96 CYS A C 1
ATOM 738 O O . CYS A 1 96 ? -0.649 -6.575 -5.056 1.00 85.31 96 CYS A O 1
ATOM 740 N N . GLU A 1 97 ? -2.166 -5.329 -6.157 1.00 87.94 97 GLU A N 1
ATOM 741 C CA . GLU A 1 97 ? -1.321 -4.130 -6.315 1.00 87.94 97 GLU A CA 1
ATOM 742 C C . GLU A 1 97 ? -0.777 -3.656 -4.956 1.00 87.94 97 GLU A C 1
ATOM 744 O O . GLU A 1 97 ? 0.416 -3.392 -4.797 1.00 87.94 97 GLU A O 1
ATOM 749 N N . VAL A 1 98 ? -1.653 -3.611 -3.944 1.00 88.38 98 VAL A N 1
ATOM 750 C CA . VAL A 1 98 ? -1.284 -3.234 -2.572 1.00 88.38 98 VAL A CA 1
ATOM 751 C C . VAL A 1 98 ? -0.305 -4.247 -1.985 1.00 88.38 98 VAL A C 1
ATOM 753 O O . VAL A 1 98 ? 0.734 -3.854 -1.463 1.00 88.38 98 VAL A O 1
ATOM 756 N N . ALA A 1 99 ? -0.595 -5.546 -2.083 1.00 87.94 99 ALA A N 1
ATOM 757 C CA . ALA A 1 99 ? 0.274 -6.586 -1.541 1.00 87.94 99 ALA A CA 1
ATOM 758 C C . ALA A 1 99 ? 1.675 -6.547 -2.170 1.00 87.94 99 ALA A C 1
ATOM 760 O O . ALA A 1 99 ? 2.664 -6.593 -1.442 1.00 87.94 99 ALA A O 1
ATOM 761 N N . ILE A 1 100 ? 1.778 -6.411 -3.494 1.00 89.31 100 ILE A N 1
ATOM 762 C CA . ILE A 1 100 ? 3.059 -6.341 -4.213 1.00 89.31 100 ILE A CA 1
ATOM 763 C C . ILE A 1 100 ? 3.845 -5.099 -3.793 1.00 89.31 100 ILE A C 1
ATOM 765 O O . ILE A 1 100 ? 5.032 -5.198 -3.479 1.00 89.31 100 ILE A O 1
ATOM 769 N N . PHE A 1 101 ? 3.187 -3.941 -3.713 1.00 89.00 101 PHE A N 1
ATOM 770 C CA . PHE A 1 101 ? 3.825 -2.712 -3.250 1.00 89.00 101 PHE A CA 1
ATOM 771 C C . PHE A 1 101 ? 4.356 -2.834 -1.821 1.00 89.00 101 PHE A C 1
ATOM 773 O O . PHE A 1 101 ? 5.481 -2.425 -1.532 1.00 89.00 101 PHE A O 1
ATOM 780 N N . LEU A 1 102 ? 3.581 -3.443 -0.923 1.00 86.94 102 LEU A N 1
ATOM 781 C CA . LEU A 1 102 ? 4.005 -3.668 0.456 1.00 86.94 102 LEU A CA 1
ATOM 782 C C . LEU A 1 102 ? 5.137 -4.695 0.554 1.00 86.94 102 LEU A C 1
ATOM 784 O O . LEU A 1 102 ? 6.064 -4.483 1.337 1.00 86.94 102 LEU A O 1
ATOM 788 N N . ARG A 1 103 ? 5.134 -5.742 -0.287 1.00 86.25 103 ARG A N 1
ATOM 789 C CA . ARG A 1 103 ? 6.281 -6.660 -0.430 1.00 86.25 103 ARG A CA 1
ATOM 790 C C . ARG A 1 103 ? 7.522 -5.887 -0.834 1.00 86.25 103 ARG A C 1
ATOM 792 O O . ARG A 1 103 ? 8.550 -6.051 -0.193 1.00 86.25 103 ARG A O 1
ATOM 799 N N . TRP A 1 104 ? 7.418 -5.021 -1.838 1.00 87.25 104 TRP A N 1
ATOM 800 C CA . TRP A 1 104 ? 8.537 -4.211 -2.308 1.00 87.25 104 TRP A CA 1
ATOM 801 C C . TRP A 1 104 ? 9.058 -3.240 -1.234 1.00 87.25 104 TRP A C 1
ATOM 803 O O . TRP A 1 104 ? 10.263 -3.190 -1.001 1.00 87.25 104 TRP A O 1
ATOM 813 N N . ILE A 1 105 ? 8.177 -2.534 -0.512 1.00 84.19 105 ILE A N 1
ATOM 814 C CA . ILE A 1 105 ? 8.573 -1.632 0.588 1.00 84.19 105 ILE A CA 1
ATOM 815 C C . ILE A 1 105 ? 9.327 -2.382 1.689 1.00 84.19 105 ILE A C 1
ATOM 817 O O . ILE A 1 105 ? 10.279 -1.856 2.279 1.00 84.19 105 ILE A O 1
ATOM 821 N N . ASP A 1 106 ? 8.888 -3.598 2.009 1.00 79.25 106 ASP A N 1
ATOM 822 C CA . ASP A 1 106 ? 9.553 -4.403 3.027 1.00 79.25 106 ASP A CA 1
ATOM 823 C C . ASP A 1 106 ? 10.875 -5.000 2.542 1.00 79.25 106 ASP A C 1
ATOM 825 O O . ASP A 1 106 ? 11.771 -5.252 3.353 1.00 79.25 106 ASP A O 1
ATOM 829 N N . HIS A 1 107 ? 11.049 -5.091 1.228 1.00 74.19 107 HIS A N 1
ATOM 830 C CA . HIS A 1 107 ? 12.193 -5.673 0.548 1.00 74.19 107 HIS A CA 1
ATOM 831 C C . HIS A 1 107 ? 13.345 -4.683 0.324 1.00 74.19 107 HIS A C 1
ATOM 833 O O . HIS A 1 107 ? 13.824 -4.467 -0.785 1.00 74.19 107 HIS A O 1
ATOM 839 N N . LEU A 1 108 ? 13.837 -4.092 1.415 1.00 58.31 108 LEU A N 1
ATOM 840 C CA . LEU A 1 108 ? 15.003 -3.192 1.414 1.00 58.31 108 LEU A CA 1
ATOM 841 C C . LEU A 1 108 ? 16.349 -3.931 1.553 1.00 58.31 108 LEU A C 1
ATOM 843 O O . LEU A 1 108 ? 17.352 -3.332 1.948 1.00 58.31 108 LEU A O 1
ATOM 847 N N . HIS A 1 109 ? 16.397 -5.239 1.295 1.00 52.03 109 HIS A N 1
ATOM 848 C CA . HIS A 1 109 ? 17.611 -6.049 1.429 1.00 52.03 109 HIS A CA 1
ATOM 849 C C . HIS A 1 109 ? 17.974 -6.705 0.097 1.00 52.03 109 HIS A C 1
ATOM 851 O O . HIS A 1 109 ? 17.105 -6.988 -0.713 1.00 52.03 109 HIS A O 1
ATOM 857 N N . TRP A 1 110 ? 19.277 -6.928 -0.092 1.00 48.31 110 TRP A N 1
ATOM 858 C CA . TRP A 1 110 ? 20.038 -7.273 -1.307 1.00 48.31 110 TRP A CA 1
ATOM 859 C C . TRP A 1 110 ? 19.604 -8.541 -2.077 1.00 48.31 110 TRP A C 1
ATOM 861 O O . TRP A 1 110 ? 20.330 -9.029 -2.939 1.00 48.31 110 TRP A O 1
ATOM 871 N N . ILE A 1 111 ? 18.447 -9.108 -1.760 1.00 57.62 111 ILE A N 1
ATOM 872 C CA . ILE A 1 111 ? 17.856 -10.249 -2.449 1.00 57.62 111 ILE A CA 1
ATOM 873 C C . ILE A 1 111 ? 17.052 -9.699 -3.641 1.00 57.62 111 ILE A C 1
ATOM 875 O O . ILE A 1 111 ? 16.413 -8.664 -3.503 1.00 57.62 111 ILE A O 1
ATOM 879 N N . PRO A 1 112 ? 17.038 -10.328 -4.821 1.00 64.06 112 PRO A N 1
ATOM 880 C CA . PRO A 1 112 ? 16.128 -9.932 -5.894 1.00 64.06 112 PRO A CA 1
ATOM 881 C C . PRO A 1 112 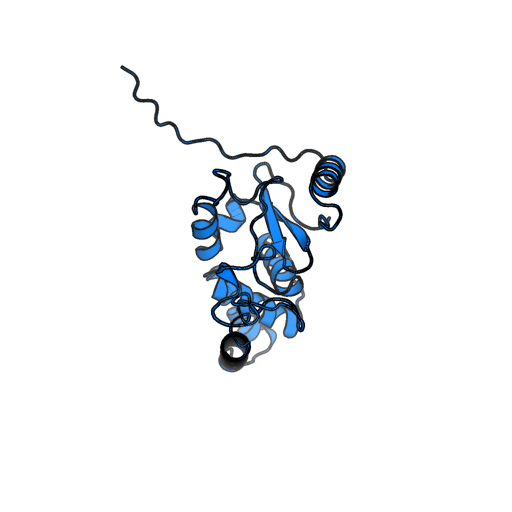? 14.677 -10.280 -5.533 1.00 64.06 112 PRO A C 1
ATOM 883 O O . PRO A 1 112 ? 14.389 -11.407 -5.128 1.00 64.06 112 PRO A O 1
ATOM 886 N N . LEU A 1 113 ? 13.746 -9.332 -5.674 1.00 76.81 113 LEU A N 1
ATOM 887 C CA . LEU A 1 113 ? 12.318 -9.646 -5.587 1.00 76.81 113 LEU A CA 1
ATOM 888 C C . LEU A 1 113 ? 11.918 -10.282 -6.922 1.00 76.81 113 LEU A C 1
ATOM 890 O O . LEU A 1 113 ? 11.873 -9.580 -7.925 1.00 76.81 113 LEU A O 1
ATOM 894 N N . ASN A 1 114 ? 11.680 -11.592 -6.977 1.00 81.00 114 ASN A N 1
ATOM 895 C CA . ASN A 1 114 ? 11.301 -12.229 -8.239 1.00 81.00 114 ASN A CA 1
ATOM 896 C C . ASN A 1 114 ? 9.828 -11.914 -8.550 1.00 81.00 114 ASN A C 1
ATOM 898 O O . ASN A 1 114 ? 8.940 -12.506 -7.940 1.00 81.00 114 ASN A O 1
ATOM 902 N N . LEU A 1 115 ? 9.604 -10.933 -9.424 1.00 85.00 115 LEU A N 1
ATOM 903 C CA . LEU A 1 115 ? 8.295 -10.496 -9.899 1.00 85.00 115 LEU A CA 1
ATOM 904 C C . LEU A 1 115 ? 8.200 -10.825 -11.384 1.00 85.00 115 LEU A C 1
ATOM 906 O O . LEU A 1 115 ? 9.194 -10.666 -12.098 1.00 85.00 115 LEU A O 1
ATOM 910 N N . ASP A 1 116 ? 7.029 -11.273 -11.823 1.00 86.62 116 ASP A N 1
ATOM 911 C CA . ASP A 1 116 ? 6.724 -11.375 -13.246 1.00 86.62 116 ASP A CA 1
ATOM 912 C C . ASP A 1 116 ? 6.319 -10.007 -13.832 1.00 86.62 116 ASP A C 1
ATOM 914 O O . ASP A 1 116 ? 6.254 -8.996 -13.129 1.00 86.62 116 ASP A O 1
ATOM 918 N N . GLU A 1 117 ? 6.081 -9.958 -15.143 1.00 83.88 117 GLU A N 1
ATOM 919 C CA . GLU A 1 117 ? 5.716 -8.720 -15.846 1.00 83.88 117 GLU A CA 1
ATOM 920 C C . GLU A 1 117 ? 4.404 -8.109 -15.320 1.00 83.88 117 GLU A C 1
ATOM 922 O O . GLU A 1 117 ? 4.277 -6.887 -15.217 1.00 83.88 117 GLU A O 1
ATOM 927 N N . ALA A 1 118 ? 3.431 -8.947 -14.946 1.00 85.81 118 ALA A N 1
ATOM 928 C CA . ALA A 1 118 ? 2.155 -8.480 -14.416 1.00 85.81 118 ALA A CA 1
ATOM 929 C C . ALA A 1 118 ? 2.345 -7.829 -13.039 1.00 85.81 118 ALA A C 1
ATOM 931 O O . ALA A 1 118 ? 1.842 -6.728 -12.803 1.00 85.81 118 ALA A O 1
ATOM 932 N N . ASP A 1 119 ? 3.140 -8.457 -12.174 1.00 88.81 119 ASP A N 1
ATOM 933 C CA . ASP A 1 119 ? 3.489 -7.933 -10.859 1.00 88.81 119 ASP A CA 1
ATOM 934 C C . ASP A 1 119 ? 4.285 -6.619 -10.955 1.00 88.81 119 ASP A C 1
ATOM 936 O O . ASP A 1 119 ? 4.064 -5.695 -10.166 1.00 88.81 119 ASP A O 1
ATOM 940 N N . LEU A 1 120 ? 5.207 -6.502 -11.919 1.00 87.31 120 LEU A N 1
ATOM 941 C CA . LEU A 1 120 ? 5.970 -5.270 -12.162 1.00 87.31 120 LEU A CA 1
ATOM 942 C C . LEU A 1 120 ? 5.066 -4.121 -12.609 1.00 87.31 120 LEU A C 1
ATOM 944 O O . LEU A 1 120 ? 5.202 -2.993 -12.123 1.00 87.31 120 LEU A O 1
ATOM 948 N N . LEU A 1 121 ? 4.112 -4.410 -13.492 1.00 87.25 121 LEU A N 1
ATOM 949 C CA . LEU A 1 121 ? 3.142 -3.431 -13.960 1.00 87.25 121 LEU A CA 1
ATOM 950 C C . LEU A 1 121 ? 2.203 -2.975 -12.833 1.00 87.25 121 LEU A C 1
ATOM 952 O O . LEU A 1 121 ? 1.931 -1.777 -12.708 1.00 87.25 121 LEU A O 1
ATOM 956 N N . ASP A 1 122 ? 1.745 -3.899 -11.990 1.00 89.75 122 ASP A N 1
ATOM 957 C CA . ASP A 1 122 ? 0.920 -3.594 -10.818 1.00 89.75 122 ASP A CA 1
ATOM 958 C C . ASP A 1 122 ? 1.696 -2.770 -9.776 1.00 89.75 122 ASP A C 1
ATOM 960 O O . ASP A 1 122 ? 1.175 -1.771 -9.265 1.00 89.75 122 ASP A O 1
ATOM 964 N N . LEU A 1 123 ? 2.970 -3.105 -9.532 1.00 90.19 123 LEU A N 1
ATOM 965 C CA . LEU A 1 123 ? 3.869 -2.312 -8.688 1.00 90.19 123 LEU A CA 1
ATOM 966 C C . LEU A 1 123 ? 4.026 -0.888 -9.228 1.00 90.19 123 LEU A C 1
ATOM 968 O O . LEU A 1 123 ? 3.870 0.073 -8.473 1.00 90.19 123 LEU A O 1
ATOM 972 N N . TYR A 1 124 ? 4.304 -0.744 -10.526 1.00 89.62 124 TYR A N 1
ATOM 973 C CA . TYR A 1 124 ? 4.486 0.558 -11.165 1.00 89.62 124 TYR A CA 1
ATOM 974 C C . TYR A 1 124 ? 3.224 1.419 -11.061 1.00 89.62 124 TYR A C 1
ATOM 976 O O . TYR A 1 124 ? 3.295 2.569 -10.632 1.00 89.62 124 TYR A O 1
ATOM 984 N N . ARG A 1 125 ? 2.053 0.862 -11.390 1.00 86.56 125 ARG A N 1
ATOM 985 C CA . ARG A 1 125 ? 0.765 1.578 -11.333 1.00 86.56 125 ARG A CA 1
ATOM 986 C C . ARG A 1 125 ? 0.446 2.070 -9.930 1.00 86.56 125 ARG A C 1
ATOM 988 O O . ARG A 1 125 ? 0.019 3.214 -9.753 1.00 86.56 125 ARG A O 1
ATOM 995 N N . PHE A 1 126 ? 0.633 1.210 -8.933 1.00 88.69 126 PHE A N 1
ATOM 996 C CA . PHE A 1 126 ? 0.372 1.576 -7.550 1.00 88.69 126 PHE A CA 1
ATOM 997 C C . PHE A 1 126 ? 1.365 2.634 -7.062 1.00 88.69 126 PHE A C 1
ATOM 999 O O . PHE A 1 126 ? 0.964 3.621 -6.443 1.00 88.69 126 PHE A O 1
ATOM 1006 N N . ALA A 1 127 ? 2.648 2.463 -7.381 1.00 89.56 127 ALA A N 1
ATOM 1007 C CA . ALA A 1 127 ? 3.700 3.406 -7.033 1.00 89.56 127 ALA A CA 1
ATOM 1008 C C . ALA A 1 127 ? 3.471 4.792 -7.649 1.00 89.56 127 ALA A C 1
ATOM 1010 O O . ALA A 1 127 ? 3.549 5.788 -6.931 1.00 89.56 127 ALA A O 1
ATOM 1011 N N . ASP A 1 128 ? 3.134 4.858 -8.938 1.00 89.12 128 ASP A N 1
ATOM 1012 C CA . ASP A 1 128 ? 2.835 6.104 -9.651 1.00 89.12 128 ASP A CA 1
ATOM 1013 C C . ASP A 1 128 ? 1.657 6.843 -9.001 1.00 89.12 128 ASP A C 1
ATOM 1015 O O . ASP A 1 128 ? 1.770 8.006 -8.606 1.00 89.12 128 ASP A O 1
ATOM 1019 N N . LYS A 1 129 ? 0.555 6.125 -8.747 1.00 86.88 129 LYS A N 1
ATOM 1020 C CA . LYS A 1 129 ? -0.641 6.670 -8.089 1.00 86.88 129 LYS A CA 1
ATOM 1021 C C . LYS A 1 129 ? -0.351 7.300 -6.725 1.00 86.88 129 LYS A C 1
ATOM 1023 O O . LYS A 1 129 ? -0.997 8.282 -6.357 1.00 86.88 129 LYS A O 1
ATOM 1028 N N . TRP A 1 130 ? 0.588 6.734 -5.970 1.00 88.25 130 TRP A N 1
ATOM 1029 C CA . TRP A 1 130 ? 0.955 7.199 -4.629 1.00 88.25 130 TRP A CA 1
ATOM 1030 C C . TRP A 1 130 ? 2.241 8.028 -4.588 1.00 88.25 130 TRP A C 1
ATOM 1032 O O . TRP A 1 130 ? 2.732 8.338 -3.497 1.00 88.25 130 TRP A O 1
ATOM 1042 N N . ILE A 1 131 ? 2.747 8.443 -5.753 1.00 87.62 131 ILE A N 1
ATOM 1043 C CA . ILE A 1 131 ? 3.936 9.290 -5.900 1.00 87.62 131 ILE A CA 1
ATOM 1044 C C . ILE A 1 131 ? 5.136 8.650 -5.175 1.00 87.62 131 ILE A C 1
ATOM 1046 O O . ILE A 1 131 ? 5.811 9.267 -4.346 1.00 87.62 131 ILE A O 1
ATOM 1050 N N . CYS A 1 132 ? 5.361 7.363 -5.439 1.00 88.31 132 CYS A N 1
ATOM 1051 C CA . CYS A 1 132 ? 6.489 6.593 -4.929 1.00 88.31 132 CYS A CA 1
ATOM 1052 C C . CYS A 1 132 ? 7.573 6.470 -6.005 1.00 88.31 132 CYS A C 1
ATOM 1054 O O . CYS A 1 132 ? 7.713 5.438 -6.659 1.00 88.31 132 CYS A O 1
ATOM 1056 N N . VAL A 1 133 ? 8.355 7.541 -6.165 1.00 86.88 133 VAL A N 1
ATOM 1057 C CA . VAL A 1 133 ? 9.393 7.649 -7.208 1.00 86.88 133 VAL A CA 1
ATOM 1058 C C . VAL A 1 133 ? 10.417 6.515 -7.111 1.00 86.88 133 VAL A C 1
ATOM 1060 O O . VAL A 1 133 ? 10.810 5.933 -8.113 1.00 86.88 133 VAL A O 1
ATOM 1063 N N . SER A 1 134 ? 10.805 6.128 -5.893 1.00 87.19 134 SER A N 1
ATOM 1064 C CA . SER A 1 134 ? 11.768 5.040 -5.696 1.00 87.19 134 SER A CA 1
ATOM 1065 C C . SER A 1 134 ? 11.280 3.694 -6.240 1.00 87.19 134 SER A C 1
ATOM 1067 O O . SER A 1 134 ? 12.094 2.916 -6.727 1.00 87.19 134 SER A O 1
ATOM 1069 N N . ALA A 1 135 ? 9.976 3.411 -6.169 1.00 88.75 135 ALA A N 1
ATOM 1070 C CA . ALA A 1 135 ? 9.414 2.187 -6.731 1.00 88.75 135 ALA A CA 1
ATOM 1071 C C . ALA A 1 135 ? 9.296 2.278 -8.253 1.00 88.75 135 ALA A C 1
ATOM 1073 O O . ALA A 1 135 ? 9.681 1.334 -8.940 1.00 88.75 135 ALA A O 1
ATOM 1074 N N . THR A 1 136 ? 8.829 3.410 -8.792 1.00 89.38 136 THR A N 1
ATOM 1075 C CA . THR A 1 136 ? 8.735 3.589 -10.248 1.00 89.38 136 THR A CA 1
ATOM 1076 C C . THR A 1 136 ? 10.108 3.500 -10.910 1.00 89.38 136 THR A C 1
ATOM 1078 O O . THR A 1 136 ? 10.257 2.770 -11.886 1.00 89.38 136 THR A O 1
ATOM 1081 N N . ASP A 1 137 ? 11.127 4.152 -10.344 1.00 86.69 137 ASP A N 1
ATOM 1082 C CA . ASP A 1 137 ? 12.499 4.114 -10.865 1.00 86.69 137 ASP A CA 1
ATOM 1083 C C . ASP A 1 137 ? 13.087 2.702 -10.800 1.00 86.69 137 ASP A C 1
ATOM 1085 O O . ASP A 1 137 ? 13.743 2.259 -11.742 1.00 86.69 137 ASP A O 1
ATOM 1089 N N . TRP A 1 138 ? 12.816 1.971 -9.713 1.00 87.56 138 TRP A N 1
ATOM 1090 C CA . TRP A 1 138 ? 13.274 0.594 -9.555 1.00 87.56 138 TRP A CA 1
ATOM 1091 C C . TRP A 1 138 ? 12.691 -0.331 -10.628 1.00 87.56 138 TRP A C 1
ATOM 1093 O O . TRP A 1 138 ? 13.440 -1.097 -11.235 1.00 87.56 138 TRP A O 1
ATOM 1103 N N . VAL A 1 139 ? 11.385 -0.236 -10.907 1.00 87.62 139 VAL A N 1
ATOM 1104 C CA . VAL A 1 139 ? 10.747 -1.044 -11.960 1.00 87.62 139 VAL A CA 1
ATOM 1105 C C . VAL A 1 139 ? 11.335 -0.702 -13.331 1.00 87.62 139 VAL A C 1
ATOM 1107 O O . VAL A 1 139 ? 11.738 -1.602 -14.064 1.00 87.62 139 VAL A O 1
ATOM 1110 N N . LEU A 1 140 ? 11.460 0.589 -13.661 1.00 84.62 140 LEU A N 1
ATOM 1111 C CA . LEU A 1 140 ? 12.006 1.034 -14.950 1.00 84.62 140 LEU A CA 1
ATOM 1112 C C . LEU A 1 140 ? 13.463 0.592 -15.151 1.00 84.62 140 LEU A C 1
ATOM 1114 O O . LEU A 1 140 ? 13.853 0.185 -16.247 1.00 84.62 140 LEU A O 1
ATOM 1118 N N . GLN A 1 141 ? 14.275 0.652 -14.095 1.00 83.00 141 GLN A N 1
ATOM 1119 C CA . GLN A 1 141 ? 15.658 0.187 -14.140 1.00 83.00 141 GLN A CA 1
ATOM 1120 C C . GLN A 1 141 ? 15.737 -1.333 -14.313 1.00 83.00 141 GLN A C 1
ATOM 1122 O O . GLN A 1 141 ? 16.608 -1.819 -15.037 1.00 83.00 141 GLN A O 1
ATOM 1127 N N . ARG A 1 142 ? 14.840 -2.083 -13.667 1.00 80.94 142 ARG A N 1
ATOM 1128 C CA . ARG A 1 142 ? 14.779 -3.538 -13.792 1.00 80.94 142 ARG A CA 1
ATOM 1129 C C . ARG A 1 142 ? 14.411 -3.973 -15.209 1.00 80.94 142 ARG A C 1
ATOM 1131 O O . ARG A 1 142 ? 15.144 -4.775 -15.780 1.00 80.94 142 ARG A O 1
ATOM 1138 N N . GLU A 1 143 ? 13.356 -3.401 -15.786 1.00 78.50 143 GLU A N 1
ATOM 1139 C CA . GLU A 1 143 ? 12.940 -3.659 -17.176 1.00 78.50 143 GLU A CA 1
ATOM 1140 C C . GLU A 1 143 ? 14.097 -3.445 -18.158 1.00 78.50 143 GLU A C 1
ATOM 1142 O O . GLU A 1 143 ? 14.425 -4.319 -18.966 1.00 78.50 143 GLU A O 1
ATOM 1147 N N . LYS A 1 144 ? 14.797 -2.314 -18.009 1.00 76.75 144 LYS A N 1
ATOM 1148 C CA . LYS A 1 144 ? 15.947 -1.968 -18.845 1.00 76.75 144 LYS A CA 1
ATOM 1149 C C . LYS A 1 144 ? 17.106 -2.963 -18.718 1.00 76.75 144 LYS A C 1
ATOM 1151 O O . LYS A 1 144 ? 17.762 -3.262 -19.713 1.00 76.75 144 LYS A O 1
ATOM 1156 N N . ASN A 1 145 ? 17.397 -3.431 -17.504 1.00 75.62 145 ASN A N 1
ATOM 1157 C CA . ASN A 1 145 ? 18.575 -4.256 -17.227 1.00 75.62 145 ASN A CA 1
ATOM 1158 C C . ASN A 1 145 ? 18.350 -5.754 -17.475 1.00 75.62 145 ASN A C 1
ATOM 1160 O O . ASN A 1 145 ? 19.279 -6.435 -17.902 1.00 75.62 145 ASN A O 1
ATOM 1164 N N . GLU A 1 146 ? 17.164 -6.275 -17.157 1.00 69.44 146 GLU A N 1
ATOM 1165 C CA . GLU A 1 146 ? 16.885 -7.719 -17.173 1.00 69.44 146 GLU A CA 1
ATOM 1166 C C . GLU A 1 146 ? 16.169 -8.163 -18.446 1.00 69.44 146 GLU A C 1
ATOM 1168 O O . GLU A 1 146 ? 16.455 -9.243 -18.959 1.00 69.44 146 GLU A O 1
ATOM 1173 N N . ILE A 1 147 ? 15.256 -7.338 -18.964 1.00 61.62 147 ILE A N 1
ATOM 1174 C CA . ILE A 1 147 ? 14.382 -7.731 -20.076 1.00 61.62 147 ILE A CA 1
ATOM 1175 C C . ILE A 1 147 ? 14.897 -7.163 -21.406 1.00 61.62 147 ILE A C 1
ATOM 1177 O O . ILE A 1 147 ? 14.582 -7.685 -22.472 1.00 61.62 147 ILE A O 1
ATOM 1181 N N . GLY A 1 148 ? 15.749 -6.130 -21.363 1.00 61.00 148 GLY A N 1
ATOM 1182 C CA . GLY A 1 148 ? 16.262 -5.464 -22.566 1.00 61.00 148 GLY A CA 1
ATOM 1183 C C . GLY A 1 148 ? 15.168 -4.746 -23.362 1.00 61.00 148 GLY A C 1
ATOM 1184 O O . GLY A 1 148 ? 15.406 -4.333 -24.497 1.00 61.00 148 GLY A O 1
ATOM 1185 N N . ASN A 1 149 ? 13.981 -4.607 -22.768 1.00 58.91 149 ASN A N 1
ATOM 1186 C CA . ASN A 1 149 ? 12.857 -3.883 -23.327 1.00 58.91 149 ASN A CA 1
ATOM 1187 C C . ASN A 1 149 ? 13.034 -2.377 -23.112 1.00 58.91 149 ASN A C 1
ATOM 1189 O O . ASN A 1 149 ? 13.606 -1.922 -22.118 1.00 58.91 149 ASN A O 1
ATOM 1193 N N . GLU A 1 150 ? 12.499 -1.606 -24.053 1.00 66.06 150 GLU A N 1
ATOM 1194 C CA . GLU A 1 150 ? 12.342 -0.163 -23.922 1.00 66.06 150 GLU A CA 1
ATOM 1195 C C . GLU A 1 150 ? 11.266 0.125 -22.846 1.00 66.06 150 GLU A C 1
ATOM 1197 O O . GLU A 1 150 ? 10.102 -0.257 -23.035 1.00 66.06 150 GLU A O 1
ATOM 1202 N N . PRO A 1 151 ? 11.615 0.743 -21.693 1.00 67.38 151 PRO A N 1
ATOM 1203 C CA . PRO A 1 151 ? 10.674 1.036 -20.601 1.00 67.38 151 PRO A CA 1
ATOM 1204 C C . PRO A 1 151 ? 9.443 1.846 -21.047 1.00 67.38 151 PRO A C 1
ATOM 1206 O O . PRO A 1 151 ? 8.409 1.852 -20.374 1.00 67.38 151 PRO A O 1
ATOM 1209 N N . GLU A 1 152 ? 9.528 2.496 -22.204 1.00 70.88 152 GLU A N 1
ATOM 1210 C CA . GLU A 1 152 ? 8.463 3.196 -22.909 1.00 70.88 152 GLU A CA 1
ATOM 1211 C C . GLU A 1 152 ? 7.205 2.331 -23.104 1.00 70.88 152 GLU A C 1
ATOM 1213 O O . GLU A 1 152 ? 6.091 2.829 -22.921 1.00 70.88 152 GLU A O 1
ATOM 1218 N N . ALA A 1 153 ? 7.351 1.036 -23.412 1.00 67.81 153 ALA A N 1
ATOM 1219 C CA . ALA A 1 153 ? 6.214 0.136 -23.623 1.00 67.81 153 ALA A CA 1
ATOM 1220 C C . ALA A 1 153 ? 5.433 -0.129 -22.323 1.00 67.81 153 ALA A C 1
ATOM 1222 O O . ALA A 1 153 ? 4.199 -0.084 -22.307 1.00 67.81 153 ALA A O 1
ATOM 1223 N N . MET A 1 154 ? 6.143 -0.340 -21.211 1.00 72.69 154 MET A N 1
ATOM 1224 C CA . MET A 1 154 ? 5.526 -0.542 -19.898 1.00 72.69 154 MET A CA 1
ATOM 1225 C C . MET A 1 154 ? 4.816 0.732 -19.421 1.00 72.69 154 MET A C 1
ATOM 1227 O O . MET A 1 154 ? 3.678 0.667 -18.948 1.00 72.69 154 MET A O 1
ATOM 1231 N N . ILE A 1 155 ? 5.443 1.899 -19.610 1.00 73.00 155 ILE A N 1
ATOM 1232 C CA . ILE A 1 155 ? 4.833 3.200 -19.300 1.00 73.00 155 ILE A CA 1
ATOM 1233 C C . ILE A 1 155 ? 3.553 3.395 -20.122 1.00 73.00 155 ILE A C 1
ATOM 1235 O O . ILE A 1 155 ? 2.514 3.746 -19.559 1.00 73.00 155 ILE A O 1
ATOM 1239 N N . ALA A 1 156 ? 3.588 3.126 -21.430 1.00 73.88 156 ALA A N 1
ATOM 1240 C CA . ALA A 1 156 ? 2.420 3.248 -22.300 1.00 73.88 156 ALA A CA 1
ATOM 1241 C C . ALA A 1 156 ? 1.272 2.322 -21.855 1.00 73.88 156 ALA A C 1
ATOM 1243 O O . ALA A 1 156 ? 0.122 2.760 -21.760 1.00 73.88 156 ALA A O 1
ATOM 1244 N N . ASN A 1 157 ? 1.577 1.071 -21.495 1.00 70.94 157 ASN A N 1
ATOM 1245 C CA . ASN A 1 157 ? 0.595 0.110 -20.984 1.00 70.94 157 ASN A CA 1
ATOM 1246 C C . ASN A 1 157 ? 0.001 0.536 -19.631 1.00 70.94 157 ASN A C 1
ATOM 1248 O O . ASN A 1 157 ? -1.204 0.378 -19.392 1.00 70.94 157 ASN A O 1
ATOM 1252 N N . ALA A 1 158 ? 0.815 1.105 -18.740 1.00 69.69 158 ALA A N 1
ATOM 1253 C CA . ALA A 1 158 ? 0.349 1.658 -17.473 1.00 69.69 158 ALA A CA 1
ATOM 1254 C C . ALA A 1 158 ? -0.574 2.868 -17.691 1.00 69.69 158 ALA A C 1
ATOM 1256 O O . ALA A 1 158 ? -1.674 2.914 -17.135 1.00 69.69 158 ALA A O 1
ATOM 1257 N N . GLN A 1 159 ? -0.177 3.806 -18.553 1.00 73.44 159 GLN A N 1
ATOM 1258 C CA . GLN A 1 159 ? -0.961 4.999 -18.888 1.00 73.44 159 GLN A CA 1
ATOM 1259 C C . GLN A 1 159 ? -2.293 4.650 -19.559 1.00 73.44 159 GLN A C 1
ATOM 1261 O O . GLN A 1 159 ? -3.333 5.222 -19.206 1.00 73.44 159 GLN A O 1
ATOM 1266 N N . LEU A 1 160 ? -2.289 3.686 -20.485 1.00 73.44 160 LEU A N 1
ATOM 1267 C CA . LEU A 1 160 ? -3.498 3.200 -21.149 1.00 73.44 160 LEU A CA 1
ATOM 1268 C C . LEU A 1 160 ? -4.474 2.600 -20.132 1.00 73.44 160 LEU A C 1
ATOM 1270 O O . LEU A 1 160 ? -5.661 2.920 -20.140 1.00 73.44 160 LEU A O 1
ATOM 1274 N N . TYR A 1 161 ? -3.975 1.784 -19.205 1.00 69.06 161 TYR A N 1
ATOM 1275 C CA . TYR A 1 161 ? -4.798 1.193 -18.155 1.00 69.06 161 TYR A CA 1
ATOM 1276 C C . TYR A 1 161 ? -5.378 2.233 -17.192 1.00 69.06 161 TYR A C 1
ATOM 1278 O O . TYR A 1 161 ? -6.576 2.198 -16.911 1.00 69.06 161 TYR A O 1
ATOM 1286 N N . ILE A 1 162 ? -4.570 3.191 -16.723 1.00 68.25 162 ILE A N 1
ATOM 1287 C CA . ILE A 1 162 ? -5.049 4.292 -15.870 1.00 68.25 162 ILE A CA 1
ATOM 1288 C C . ILE A 1 162 ? -6.141 5.084 -16.597 1.00 68.25 162 ILE A C 1
ATOM 1290 O O . ILE A 1 162 ? -7.167 5.423 -16.002 1.00 68.25 162 ILE A O 1
ATOM 1294 N N . SER A 1 163 ? -5.956 5.343 -17.892 1.00 68.50 163 SER A N 1
ATOM 1295 C CA . SER A 1 163 ? -6.953 6.021 -18.727 1.00 68.50 163 SER A CA 1
ATOM 1296 C C . SER A 1 163 ? -8.243 5.205 -18.836 1.00 68.50 163 SER A C 1
ATOM 1298 O O . SER A 1 163 ? -9.327 5.748 -18.622 1.00 68.50 163 SER A O 1
ATOM 1300 N N . ASN A 1 164 ? -8.142 3.891 -19.048 1.00 69.06 164 ASN A N 1
ATOM 1301 C CA . ASN A 1 164 ? -9.294 2.987 -19.077 1.00 69.06 164 ASN A CA 1
ATOM 1302 C C . ASN A 1 164 ? -10.027 2.928 -17.730 1.00 69.06 164 ASN A C 1
ATOM 1304 O O . ASN A 1 164 ? -11.256 2.974 -17.706 1.00 69.06 164 ASN A O 1
ATOM 1308 N N . GLN A 1 165 ? -9.311 2.903 -16.601 1.00 63.59 165 GLN A N 1
ATOM 1309 C CA . GLN A 1 165 ? -9.935 2.972 -15.277 1.00 63.59 165 GLN A CA 1
ATOM 1310 C C . GLN A 1 165 ? -10.651 4.305 -15.043 1.00 63.59 165 GLN A C 1
ATOM 1312 O O . GLN A 1 165 ? -11.756 4.320 -14.496 1.00 63.59 165 GLN A O 1
ATOM 1317 N N . ARG A 1 166 ? -10.054 5.429 -15.460 1.00 62.06 166 ARG A N 1
ATOM 1318 C CA . ARG A 1 166 ? -10.707 6.745 -15.386 1.00 62.06 166 ARG A CA 1
ATOM 1319 C C . ARG A 1 166 ? -11.994 6.752 -16.201 1.00 62.06 166 ARG A C 1
ATOM 1321 O O . ARG A 1 166 ? -13.023 7.165 -15.679 1.00 62.06 166 ARG A O 1
ATOM 1328 N N . MET A 1 167 ? -11.964 6.227 -17.426 1.00 59.44 167 MET A N 1
ATOM 1329 C CA . MET A 1 167 ? -13.169 6.106 -18.248 1.00 59.44 167 MET A CA 1
ATOM 1330 C C . MET A 1 167 ? -14.211 5.190 -17.602 1.00 59.44 167 MET A C 1
ATOM 1332 O O . MET A 1 167 ? -15.363 5.586 -17.485 1.00 59.44 167 MET A O 1
ATOM 1336 N N . SER A 1 168 ? -13.822 4.024 -17.083 1.00 57.12 168 SER A N 1
ATOM 1337 C CA . SER A 1 168 ? -14.741 3.117 -16.381 1.00 57.12 168 SER A CA 1
ATOM 1338 C C . SER A 1 168 ? -15.421 3.776 -15.176 1.00 57.12 168 SER A C 1
ATOM 1340 O O . SER A 1 168 ? -16.590 3.504 -14.923 1.00 57.12 168 SER A O 1
ATOM 1342 N N . ARG A 1 169 ? -14.720 4.652 -14.444 1.00 52.75 169 ARG A N 1
ATOM 1343 C CA . ARG A 1 169 ? -15.280 5.385 -13.295 1.00 52.75 169 ARG A CA 1
ATOM 1344 C C . ARG A 1 169 ? -16.199 6.536 -13.705 1.00 52.75 169 ARG A C 1
ATOM 1346 O O . ARG A 1 169 ? -17.119 6.848 -12.962 1.00 52.75 169 ARG A O 1
ATOM 1353 N N . VAL A 1 170 ? -15.967 7.142 -14.869 1.00 51.56 170 VAL A N 1
ATOM 1354 C CA . VAL A 1 170 ? -16.852 8.165 -15.460 1.00 51.56 170 VAL A CA 1
ATOM 1355 C C . VAL A 1 170 ? -18.106 7.530 -16.080 1.00 51.56 170 VAL A C 1
ATOM 1357 O O . VAL A 1 170 ? -19.157 8.160 -16.114 1.00 51.56 170 VAL A O 1
ATOM 1360 N N . VAL A 1 171 ? -18.005 6.282 -16.550 1.00 47.38 171 VAL A N 1
ATOM 1361 C CA . VAL A 1 171 ? -19.099 5.532 -17.196 1.00 47.38 171 VAL A CA 1
ATOM 1362 C C . VAL A 1 171 ? -19.994 4.801 -16.188 1.00 47.38 171 VAL A C 1
ATOM 1364 O O . VAL A 1 171 ? -21.091 4.382 -16.551 1.00 47.38 171 VAL A O 1
ATOM 1367 N N . CYS A 1 172 ? -19.610 4.706 -14.910 1.00 40.00 172 CYS A N 1
ATOM 1368 C CA . CYS A 1 172 ? -20.606 4.469 -13.871 1.00 40.00 172 CYS A CA 1
ATOM 1369 C C . CYS A 1 172 ? -21.523 5.698 -13.833 1.00 40.00 172 CYS A C 1
ATOM 1371 O O . CYS A 1 172 ? -21.042 6.775 -13.466 1.00 40.00 172 CYS A O 1
ATOM 1373 N N . PRO A 1 173 ? -22.820 5.582 -14.195 1.00 44.03 173 PRO A N 1
ATOM 1374 C CA . PRO A 1 173 ? -23.740 6.671 -13.921 1.00 44.03 173 PRO A CA 1
ATOM 1375 C C . PRO A 1 173 ? -23.622 6.992 -12.424 1.00 44.03 173 PRO A C 1
ATOM 1377 O O . PRO A 1 173 ? -23.403 6.063 -11.632 1.00 44.03 173 PRO A O 1
ATOM 1380 N N . PRO A 1 174 ? -23.716 8.275 -12.015 1.00 40.16 174 PRO A N 1
ATOM 1381 C CA . PRO A 1 174 ? -23.774 8.599 -10.595 1.00 40.16 174 PRO A CA 1
ATOM 1382 C C . PRO A 1 174 ? -24.796 7.655 -9.958 1.00 40.16 174 PRO A C 1
ATOM 1384 O O . PRO A 1 174 ? -25.800 7.366 -10.626 1.00 40.16 174 PRO A O 1
ATOM 1387 N N . PRO A 1 175 ? -24.555 7.128 -8.736 1.00 46.28 175 PRO A N 1
ATOM 1388 C CA . PRO A 1 175 ? -25.585 6.367 -8.049 1.00 46.28 175 PRO A CA 1
ATOM 1389 C C . PRO A 1 175 ? -26.827 7.225 -8.173 1.00 46.28 175 PRO A C 1
ATOM 1391 O O . PRO A 1 175 ? -26.785 8.396 -7.784 1.00 46.28 175 PRO A O 1
ATOM 1394 N N . MET A 1 176 ? -27.856 6.709 -8.854 1.00 40.12 176 MET A N 1
ATOM 1395 C CA . MET A 1 176 ? -29.111 7.424 -8.912 1.00 40.12 176 MET A CA 1
ATOM 1396 C C . MET A 1 176 ? -29.478 7.538 -7.450 1.00 40.12 176 MET A C 1
ATOM 1398 O O . MET A 1 176 ? -29.849 6.545 -6.823 1.00 40.12 176 MET A O 1
ATOM 1402 N N . ALA A 1 177 ? -29.250 8.726 -6.877 1.00 43.00 177 ALA A N 1
ATOM 1403 C CA . ALA A 1 177 ? -29.885 9.112 -5.652 1.00 43.00 177 ALA A CA 1
ATOM 1404 C C . ALA A 1 177 ? -31.323 8.734 -5.943 1.00 43.00 177 ALA A C 1
ATOM 1406 O O . ALA A 1 177 ? -31.899 9.184 -6.938 1.00 43.00 177 ALA A O 1
ATOM 1407 N N . ASN A 1 178 ? -31.832 7.772 -5.191 1.00 47.22 178 ASN A N 1
ATOM 1408 C CA . ASN A 1 178 ? -33.237 7.474 -5.201 1.00 47.22 178 ASN A CA 1
ATOM 1409 C C . ASN A 1 178 ? -33.839 8.750 -4.605 1.00 47.22 178 ASN A C 1
ATOM 1411 O O . ASN A 1 178 ? -33.986 8.856 -3.392 1.00 47.22 178 ASN A O 1
ATOM 1415 N N . ILE A 1 179 ? -33.972 9.793 -5.435 1.00 50.41 179 ILE A N 1
ATOM 1416 C CA . ILE A 1 179 ? -34.621 11.057 -5.125 1.00 50.41 179 ILE A CA 1
ATOM 1417 C C . ILE A 1 179 ? -36.016 10.571 -4.817 1.00 50.41 179 ILE A C 1
ATOM 1419 O O . ILE A 1 179 ? -36.707 10.198 -5.751 1.00 50.41 179 ILE A O 1
ATOM 1423 N N . GLY A 1 180 ? -36.310 10.367 -3.532 1.00 50.94 180 GLY A N 1
ATOM 1424 C CA . GLY A 1 180 ? -37.267 9.368 -3.078 1.00 50.94 180 GLY A CA 1
ATOM 1425 C C . GLY A 1 180 ? -38.543 9.411 -3.893 1.00 50.94 180 GLY A C 1
ATOM 1426 O O . GLY A 1 180 ? -39.385 10.258 -3.653 1.00 50.94 180 GLY A O 1
ATOM 1427 N N . PHE A 1 181 ? -38.685 8.515 -4.869 1.00 52.72 181 PHE A N 1
ATOM 1428 C CA . PHE A 1 181 ? -39.910 8.458 -5.650 1.00 52.72 181 PHE A CA 1
ATOM 1429 C C . PHE A 1 181 ? -40.989 7.718 -4.857 1.00 52.72 181 PHE A C 1
ATOM 1431 O O . PHE A 1 181 ? -42.132 7.717 -5.272 1.00 52.72 181 PHE A O 1
ATOM 1438 N N . GLY A 1 182 ? -40.679 7.141 -3.691 1.00 56.78 182 GLY A N 1
ATOM 1439 C CA . GLY A 1 182 ? -41.588 6.262 -2.962 1.00 56.78 182 GLY A CA 1
ATOM 1440 C C . GLY A 1 182 ? -41.826 4.951 -3.702 1.00 56.78 182 GLY A C 1
ATOM 1441 O O . GLY A 1 182 ? -41.614 4.848 -4.910 1.00 56.78 182 GLY A O 1
ATOM 1442 N N . ALA A 1 183 ? -42.258 3.923 -2.974 1.00 63.53 183 ALA A N 1
ATOM 1443 C CA . ALA A 1 183 ? -42.613 2.644 -3.585 1.00 63.53 183 ALA A CA 1
ATOM 1444 C C . ALA A 1 183 ? -43.706 2.828 -4.659 1.00 63.53 183 ALA A C 1
ATOM 1446 O O . ALA A 1 183 ? -44.592 3.675 -4.498 1.00 63.53 183 ALA A O 1
ATOM 1447 N N . GLU A 1 184 ? -43.664 2.031 -5.733 1.00 58.31 184 GLU A N 1
ATOM 1448 C CA . GLU A 1 184 ? -44.755 1.957 -6.713 1.00 58.31 184 GLU A CA 1
ATOM 1449 C C . GLU A 1 184 ? -46.050 1.571 -5.980 1.00 58.31 184 GLU A C 1
ATOM 1451 O O . GLU A 1 184 ? -46.171 0.480 -5.427 1.00 58.31 184 GLU A O 1
ATOM 1456 N N . GLY A 1 185 ? -46.989 2.517 -5.897 1.00 63.72 185 GLY A N 1
ATOM 1457 C CA . GLY A 1 185 ? -48.215 2.402 -5.097 1.00 63.72 185 GLY A CA 1
ATOM 1458 C C . GLY A 1 185 ? -48.357 3.454 -3.991 1.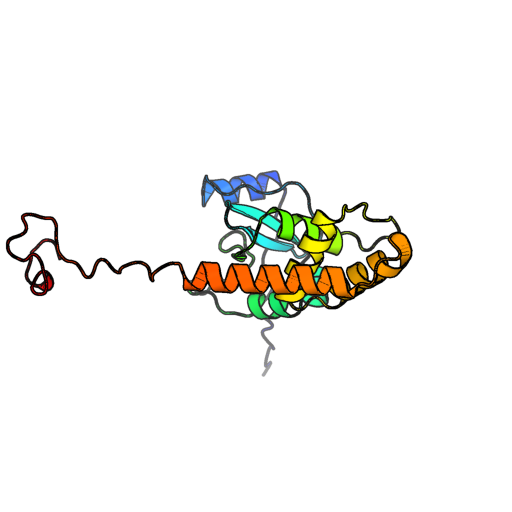00 63.72 185 GLY A C 1
ATOM 1459 O O . GLY A 1 185 ? -49.435 3.581 -3.411 1.00 63.72 185 GLY A O 1
ATOM 1460 N N . CYS A 1 186 ? -47.318 4.250 -3.712 1.00 69.00 186 CYS A N 1
ATOM 1461 C CA . CYS A 1 186 ? -47.438 5.405 -2.825 1.00 69.00 186 CYS A CA 1
ATOM 1462 C C . CYS A 1 186 ? -48.288 6.509 -3.491 1.00 69.00 186 CYS A C 1
ATOM 1464 O O . CYS A 1 186 ? -47.971 6.918 -4.609 1.00 69.00 186 CYS A O 1
ATOM 1466 N N . PRO A 1 187 ? -49.314 7.070 -2.813 1.00 70.12 187 PRO A N 1
ATOM 1467 C CA . PRO A 1 187 ? -50.111 8.186 -3.344 1.00 70.12 187 PRO A CA 1
ATOM 1468 C C . PRO A 1 187 ? -49.289 9.447 -3.640 1.00 70.12 187 PRO A C 1
ATOM 1470 O O . PRO A 1 187 ? -49.725 10.323 -4.379 1.00 70.12 187 PRO A O 1
ATOM 1473 N N . TYR A 1 188 ? -48.110 9.541 -3.030 1.00 71.75 188 TYR A N 1
ATOM 1474 C CA . TYR A 1 188 ? -47.181 10.655 -3.144 1.00 71.75 188 TYR A CA 1
ATOM 1475 C C . TYR A 1 188 ? -45.965 10.299 -4.009 1.00 71.75 188 TYR A C 1
ATOM 1477 O O . TYR A 1 188 ? -44.931 10.949 -3.898 1.00 71.75 188 TYR A O 1
ATOM 1485 N N . HIS A 1 189 ? -46.055 9.257 -4.843 1.00 68.12 189 HIS A N 1
ATOM 1486 C CA . HIS A 1 189 ? -44.953 8.859 -5.712 1.00 68.12 189 HIS A CA 1
ATOM 1487 C C . HIS A 1 189 ? -44.535 10.018 -6.634 1.00 68.12 189 HIS A C 1
ATOM 1489 O O . HIS A 1 189 ? -45.389 10.669 -7.238 1.00 68.12 189 HIS A O 1
ATOM 1495 N N . GLY A 1 190 ? -43.234 10.306 -6.733 1.00 69.00 190 GLY A N 1
ATOM 1496 C CA . GLY A 1 190 ? -42.740 11.453 -7.505 1.00 69.00 190 GLY A CA 1
ATOM 1497 C C . GLY A 1 190 ? -42.230 12.634 -6.691 1.00 69.00 190 GLY A C 1
ATOM 1498 O O . GLY A 1 190 ? -41.842 12.521 -5.534 1.00 69.00 190 GLY A O 1
ATOM 1499 N N . ILE A 1 191 ? -42.279 13.812 -7.316 1.00 69.31 191 ILE A N 1
ATOM 1500 C CA . ILE A 1 191 ? -41.832 15.110 -6.771 1.00 69.31 191 ILE A CA 1
ATOM 1501 C C . ILE A 1 191 ? -42.596 15.584 -5.517 1.00 69.31 191 ILE A C 1
ATOM 1503 O O . ILE A 1 191 ? -42.390 16.702 -5.053 1.00 69.31 191 ILE A O 1
ATOM 1507 N N . HIS A 1 192 ? -43.531 14.779 -5.016 1.00 65.94 192 HIS A N 1
ATOM 1508 C CA . HIS A 1 192 ? -44.357 15.069 -3.847 1.00 65.94 192 HIS A CA 1
ATOM 1509 C C . HIS A 1 192 ? -44.162 14.046 -2.721 1.00 65.94 192 HIS A C 1
ATOM 1511 O O . HIS A 1 192 ? -44.920 14.066 -1.749 1.00 65.94 192 HIS A O 1
ATOM 1517 N N . HIS A 1 193 ? -43.175 13.150 -2.843 1.00 66.56 193 HIS A N 1
ATOM 1518 C CA . HIS A 1 193 ? -42.924 12.089 -1.869 1.00 66.56 193 HIS A CA 1
ATOM 1519 C C . HIS A 1 193 ? -42.497 12.617 -0.503 1.00 66.56 193 HIS A C 1
ATOM 1521 O O . HIS A 1 193 ? -42.798 11.984 0.503 1.00 66.56 193 HIS A O 1
ATOM 1527 N N . ASP A 1 194 ? -41.890 13.804 -0.462 1.00 72.38 194 ASP A N 1
ATOM 1528 C CA . ASP A 1 194 ? -41.572 14.574 0.744 1.00 72.38 194 ASP A CA 1
ATOM 1529 C C . ASP A 1 194 ? -42.792 14.825 1.650 1.00 72.38 194 ASP A C 1
ATOM 1531 O O . ASP A 1 194 ? -42.644 15.063 2.846 1.00 72.38 194 ASP A O 1
ATOM 1535 N N . LYS A 1 195 ? -44.010 14.738 1.101 1.00 69.50 195 LYS A N 1
ATOM 1536 C CA . LYS A 1 195 ? -45.276 14.895 1.838 1.00 69.50 195 LYS A CA 1
ATOM 1537 C C . LYS A 1 195 ? -45.848 13.577 2.364 1.00 69.50 195 LYS A C 1
ATOM 1539 O O . LYS A 1 195 ? -46.911 13.578 2.987 1.00 69.50 195 LYS A O 1
ATOM 1544 N N . SER A 1 196 ? -45.188 12.455 2.093 1.00 70.88 196 SER A N 1
ATOM 1545 C CA . SER A 1 196 ? -45.628 11.131 2.526 1.00 70.88 196 SER A CA 1
ATOM 1546 C C . SER A 1 196 ? -45.104 10.785 3.922 1.00 70.88 196 SER A C 1
ATOM 1548 O O . SER A 1 196 ? -44.089 11.301 4.375 1.00 70.88 196 SER A O 1
ATOM 1550 N N . LYS A 1 197 ? -45.773 9.853 4.611 1.00 64.31 197 LYS A N 1
ATOM 1551 C CA . LYS A 1 197 ? -45.269 9.293 5.880 1.00 64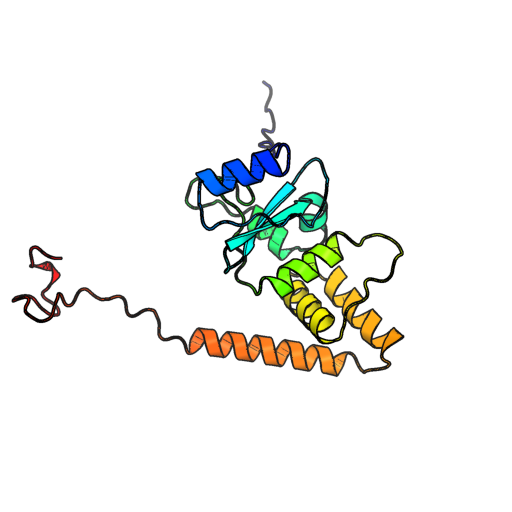.31 197 LYS A CA 1
ATOM 1552 C C . LYS A 1 197 ? -44.092 8.324 5.697 1.00 64.31 197 LYS A C 1
ATOM 1554 O O . LYS A 1 197 ? -43.528 7.891 6.694 1.00 64.31 197 LYS A O 1
ATOM 1559 N N . CYS A 1 198 ? -43.788 7.937 4.458 1.00 63.88 198 CYS A N 1
ATOM 1560 C CA . CYS A 1 198 ? -42.686 7.045 4.099 1.00 63.88 198 CYS A CA 1
ATOM 1561 C C . CYS A 1 198 ? -41.497 7.788 3.463 1.00 63.88 198 CYS A C 1
ATOM 1563 O O . CYS A 1 198 ? -40.622 7.130 2.901 1.00 63.88 198 CYS A O 1
ATOM 1565 N N . ALA A 1 199 ? -41.502 9.126 3.528 1.00 59.59 199 ALA A N 1
ATOM 1566 C CA . ALA A 1 199 ? -40.391 9.996 3.153 1.00 59.59 199 ALA A CA 1
ATOM 1567 C C . ALA A 1 199 ? -39.202 9.845 4.104 1.00 59.59 199 ALA A C 1
ATOM 1569 O O . ALA A 1 199 ? -39.445 9.720 5.327 1.00 59.59 199 ALA A O 1
#

Secondary structure (DSSP, 8-state):
-------PPPP-----HHHHHHHHHHH-TT-EE-S-S---SSEEEEE-TT-EEEEEEHHHHHHH-HHHHHHTTSPPTTSPPTTSSSS-EE--S-HHHHHHHHHHHH--SSS-----HHHHHHHHHHHHHTT-HHHHHHHHHHIIIII---HHHHHHHHHHHHHHHHHHHHHSPPP--------TT-TT-STTGGGSTT-

pLDDT: mean 73.36, std 15.32, range [29.52, 90.81]